Protein AF-A0A1C5A2Y1-F1 (afdb_monomer_lite)

Radius of gyration: 20.68 Å; chains: 1; bounding box: 45×63×60 Å

Sequence (286 aa):
MGTRPVVLTARVTDAAGHTATASTVLAVGQPALLGWSPPNSTAGDLSAMLARFPSPPLVRLYSPAGAGLASWSGSLLTCAPRDATLVYSFKDRPATLDVAGWLSARPAAWTAPIYLCWAHEPEQGPSAGDPTPVEFQQGWRDLAAALAGHRRRREVRLLPVFTEYAARRSSTWWADFGQVAALPGVDAVGFDIYDTGYPAYRSPVERNDFALSTARRVGKSLVVAEWGIARKASDPDGTQCARAMRDNMTYLRRQPDVDAVSWFYRGDCNLDARTPERQAFVDLMG

Structure (mmCIF, N/CA/C/O backbone):
data_AF-A0A1C5A2Y1-F1
#
_entry.id   AF-A0A1C5A2Y1-F1
#
loop_
_atom_site.group_PDB
_atom_site.id
_atom_site.type_symbol
_atom_site.label_atom_id
_atom_site.label_alt_id
_atom_site.label_comp_id
_atom_site.label_asym_id
_atom_site.label_entity_id
_atom_site.label_seq_id
_atom_site.pdbx_PDB_ins_code
_atom_site.Cartn_x
_atom_site.Cartn_y
_atom_site.Cartn_z
_atom_site.occupancy
_atom_site.B_iso_or_equiv
_atom_site.auth_seq_id
_atom_site.auth_comp_id
_atom_site.auth_asym_id
_atom_site.auth_atom_id
_atom_site.pdbx_PDB_model_num
ATOM 1 N N . MET A 1 1 ? -3.327 -3.171 12.585 1.00 49.78 1 MET A N 1
ATOM 2 C CA . MET A 1 1 ? -4.612 -3.882 12.738 1.00 49.78 1 MET A CA 1
ATOM 3 C C . MET A 1 1 ? -4.541 -4.747 13.981 1.00 49.78 1 MET A C 1
ATOM 5 O O . MET A 1 1 ? -3.457 -5.176 14.346 1.00 49.78 1 MET A O 1
ATOM 9 N N . GLY A 1 2 ? -5.650 -4.886 14.706 1.00 49.22 2 GLY A N 1
ATOM 10 C CA . GLY A 1 2 ? -5.647 -5.559 16.004 1.00 49.22 2 GLY A CA 1
ATOM 11 C C . GLY A 1 2 ? -5.650 -7.072 15.838 1.00 49.22 2 GLY A C 1
ATOM 12 O O . GLY A 1 2 ? -6.452 -7.604 15.073 1.00 49.22 2 GLY A O 1
ATOM 13 N N . THR A 1 3 ? -4.804 -7.770 16.591 1.00 57.03 3 THR A N 1
ATOM 14 C CA . THR A 1 3 ? -5.130 -9.140 16.982 1.00 57.03 3 THR A CA 1
ATOM 15 C C . THR A 1 3 ? -6.510 -9.098 17.629 1.00 57.03 3 THR A C 1
ATOM 17 O O . THR A 1 3 ? -6.774 -8.259 18.493 1.00 57.03 3 THR A O 1
ATOM 20 N N . ARG A 1 4 ? -7.443 -9.934 17.168 1.00 60.34 4 ARG A N 1
ATOM 21 C CA . ARG A 1 4 ? -8.744 -10.022 17.829 1.00 60.34 4 ARG A CA 1
ATOM 22 C C . ARG A 1 4 ? -8.560 -10.989 18.996 1.00 60.34 4 ARG A C 1
ATOM 24 O O . ARG A 1 4 ? -8.259 -12.156 18.733 1.00 60.34 4 ARG A O 1
ATOM 31 N N . PRO A 1 5 ? -8.666 -10.537 20.260 1.00 67.00 5 PRO A N 1
ATOM 32 C CA . PRO A 1 5 ? -8.632 -11.459 21.379 1.00 67.00 5 PRO A CA 1
ATOM 33 C C . PRO A 1 5 ? -9.885 -12.328 21.291 1.00 67.00 5 PRO A C 1
ATOM 35 O O . PRO A 1 5 ? -11.011 -11.837 21.358 1.00 67.00 5 PRO A O 1
ATOM 38 N N . VAL A 1 6 ? -9.684 -13.621 21.096 1.00 79.56 6 VAL A N 1
ATOM 39 C CA . VAL A 1 6 ? -10.725 -14.635 21.180 1.00 79.56 6 VAL A CA 1
ATOM 40 C C . VAL A 1 6 ? -10.564 -15.301 22.532 1.00 79.56 6 VAL A C 1
ATOM 42 O O . VAL A 1 6 ? -9.560 -15.958 22.792 1.00 79.56 6 VAL A O 1
ATOM 45 N N . VAL A 1 7 ? -11.540 -15.106 23.415 1.00 88.62 7 VAL A N 1
ATOM 46 C CA . VAL A 1 7 ? -11.574 -15.819 24.692 1.00 88.62 7 VAL A CA 1
ATOM 47 C C . VAL A 1 7 ? -12.099 -17.222 24.418 1.00 88.62 7 VAL A C 1
ATOM 49 O O . VAL A 1 7 ? -13.266 -17.396 24.071 1.00 88.62 7 VAL A O 1
ATOM 52 N N . LEU A 1 8 ? -11.233 -18.221 24.555 1.00 91.19 8 LEU A N 1
ATOM 53 C CA . LEU A 1 8 ? -11.644 -19.614 24.600 1.00 91.19 8 LEU A CA 1
ATOM 54 C C . LEU A 1 8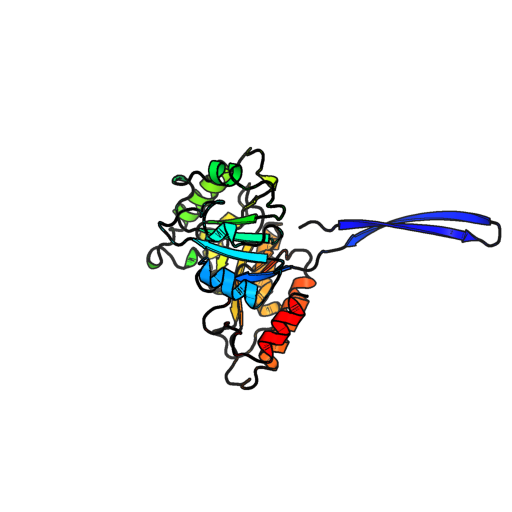 ? -11.958 -19.975 26.042 1.00 91.19 8 LEU A C 1
ATOM 56 O O . LEU A 1 8 ? -11.081 -19.896 26.898 1.00 91.19 8 LEU A O 1
ATOM 60 N N . THR A 1 9 ? -13.188 -20.406 26.290 1.00 94.00 9 THR A N 1
ATOM 61 C CA . THR A 1 9 ? -13.618 -20.918 27.591 1.00 94.00 9 THR A CA 1
ATOM 62 C C . THR A 1 9 ? -13.972 -22.390 27.447 1.00 94.00 9 THR A C 1
ATOM 64 O O . THR A 1 9 ? -14.844 -22.745 26.656 1.00 94.00 9 THR A O 1
ATOM 67 N N . ALA A 1 10 ? -13.299 -23.245 28.211 1.00 94.38 10 ALA A N 1
ATOM 68 C CA . ALA A 1 10 ? -13.554 -24.676 28.277 1.00 94.38 10 ALA A CA 1
ATOM 69 C C . ALA A 1 10 ? -14.170 -25.026 29.634 1.00 94.38 10 ALA A C 1
ATOM 71 O O . ALA A 1 10 ? -13.681 -24.579 30.672 1.00 94.38 10 ALA A O 1
ATOM 72 N N . ARG A 1 11 ? -15.227 -25.843 29.624 1.00 96.38 11 ARG A N 1
ATOM 73 C CA . ARG A 1 11 ? -15.838 -26.421 30.824 1.00 96.38 11 ARG A CA 1
ATOM 74 C C . ARG A 1 11 ? -15.734 -27.938 30.748 1.00 96.38 11 ARG A C 1
ATOM 76 O O . ARG A 1 11 ? -16.156 -28.525 29.757 1.00 96.38 11 ARG A O 1
ATOM 83 N N . VAL A 1 12 ? -15.196 -28.562 31.788 1.00 94.00 12 VAL A N 1
ATOM 84 C CA . VAL A 1 12 ? -15.062 -30.019 31.907 1.00 94.00 12 VAL A CA 1
ATOM 85 C C . VAL A 1 12 ? -15.919 -30.487 33.073 1.00 94.00 12 VAL A C 1
ATOM 87 O O . VAL A 1 12 ? -15.954 -29.818 34.103 1.00 94.00 12 VAL A O 1
ATOM 90 N N . THR A 1 13 ? -16.621 -31.606 32.897 1.00 96.88 13 THR A N 1
ATOM 91 C CA . THR A 1 13 ? -17.376 -32.281 33.962 1.00 96.88 13 THR A CA 1
ATOM 92 C C . THR A 1 13 ? -16.839 -33.695 34.109 1.00 96.88 13 THR A C 1
ATOM 94 O O . THR A 1 13 ? -16.701 -34.385 33.100 1.00 96.88 13 THR A O 1
ATOM 97 N N . ASP A 1 14 ? -16.497 -34.112 35.325 1.00 95.44 14 ASP A N 1
ATOM 98 C CA . ASP A 1 14 ? -16.063 -35.486 35.579 1.00 95.44 14 ASP A CA 1
ATOM 99 C C . ASP A 1 14 ? -17.260 -36.446 35.738 1.00 95.44 14 ASP A C 1
ATOM 101 O O . ASP A 1 14 ? -18.422 -36.0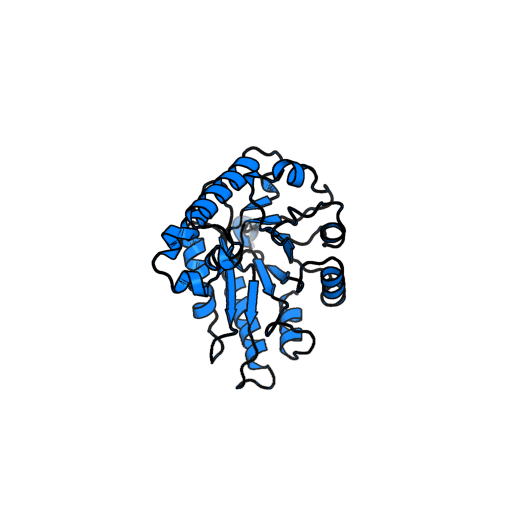37 35.773 1.00 95.44 14 ASP A O 1
ATOM 105 N N . ALA A 1 15 ? -16.984 -37.750 35.828 1.00 93.50 15 ALA A N 1
ATOM 106 C CA . ALA A 1 15 ? -18.019 -38.774 35.994 1.00 93.50 15 ALA A CA 1
ATOM 107 C C . ALA A 1 15 ? -18.764 -38.689 37.344 1.00 93.50 15 ALA A C 1
ATOM 109 O O . ALA A 1 15 ? -19.830 -39.284 37.486 1.00 93.50 15 ALA A O 1
ATOM 110 N N . ALA A 1 16 ? -18.217 -37.958 38.320 1.00 95.69 16 ALA A N 1
ATOM 111 C CA . ALA A 1 16 ? -18.851 -37.688 39.607 1.00 95.69 16 ALA A CA 1
ATOM 112 C C . ALA A 1 16 ? -19.712 -36.407 39.584 1.00 95.69 16 ALA A C 1
ATOM 114 O O . ALA A 1 16 ? -20.367 -36.089 40.574 1.00 95.69 16 ALA A O 1
ATOM 115 N N . GLY A 1 17 ? -19.748 -35.686 38.458 1.00 95.25 17 GLY A N 1
ATOM 116 C CA . GLY A 1 17 ? -20.528 -34.464 38.280 1.00 95.25 17 GLY A CA 1
ATOM 117 C C . GLY A 1 17 ? -19.815 -33.184 38.724 1.00 95.25 17 GLY A C 1
ATOM 118 O O . GLY A 1 17 ? -20.427 -32.115 38.690 1.00 95.25 17 GLY A O 1
ATOM 119 N N . HIS A 1 18 ? -18.537 -33.238 39.107 1.00 95.94 18 HIS A N 1
ATOM 120 C CA . HIS A 1 18 ? -17.777 -32.026 39.406 1.00 95.94 18 HIS A CA 1
ATOM 121 C C . HIS A 1 18 ? -17.460 -31.277 38.118 1.00 95.94 18 HIS A C 1
ATOM 123 O O . HIS A 1 18 ? -16.996 -31.871 37.147 1.00 95.94 18 HIS A O 1
ATOM 129 N N . THR A 1 19 ? -17.656 -29.957 38.116 1.00 95.75 19 THR A N 1
ATOM 130 C CA . THR A 1 19 ? -17.342 -29.115 36.956 1.00 95.75 19 THR A CA 1
ATOM 131 C C . THR A 1 19 ? -16.173 -28.176 37.218 1.00 95.75 19 THR A C 1
ATOM 133 O O . THR A 1 19 ? -16.154 -27.504 38.246 1.00 95.75 19 THR A O 1
ATOM 136 N N . ALA A 1 20 ? -15.273 -28.042 36.246 1.00 95.25 20 ALA A N 1
ATOM 137 C CA . ALA A 1 20 ? -14.220 -27.030 36.216 1.00 95.25 20 ALA A CA 1
ATOM 138 C C . ALA A 1 20 ? -14.325 -26.183 34.940 1.00 95.25 20 ALA A C 1
ATOM 140 O O . ALA A 1 20 ? -14.653 -26.708 33.875 1.00 95.25 20 ALA A O 1
ATOM 141 N N . THR A 1 21 ? -14.025 -24.887 35.041 1.00 96.75 21 THR A N 1
ATOM 142 C CA . THR A 1 21 ? -13.994 -23.956 33.903 1.00 96.75 21 THR A CA 1
ATOM 143 C C . THR A 1 21 ? -12.623 -23.300 33.824 1.00 96.75 21 THR A C 1
ATOM 145 O O . THR A 1 21 ? -12.115 -22.818 34.834 1.00 96.75 21 THR A O 1
ATOM 148 N N . ALA A 1 22 ? -12.042 -23.245 32.630 1.00 96.00 22 ALA A N 1
ATOM 149 C CA . ALA A 1 22 ? -10.813 -22.516 32.348 1.00 96.00 22 ALA A CA 1
ATOM 150 C C . ALA A 1 22 ? -11.008 -21.618 31.126 1.00 96.00 22 ALA A C 1
ATOM 152 O O . ALA A 1 22 ? -11.686 -22.002 30.172 1.00 96.00 22 ALA A O 1
ATOM 153 N N . SER A 1 23 ? -10.383 -20.442 31.142 1.00 94.94 23 SER A N 1
ATOM 154 C CA . SER A 1 23 ? -10.387 -19.518 30.009 1.00 94.94 23 SER A CA 1
ATOM 155 C C . SER A 1 23 ? -8.965 -19.150 29.604 1.00 94.94 23 SER A C 1
ATOM 157 O O . SER A 1 23 ? -8.096 -18.967 30.453 1.00 94.94 23 SER A O 1
ATOM 159 N N . THR A 1 24 ? -8.737 -19.011 28.301 1.00 94.19 24 THR A N 1
ATOM 160 C CA . THR A 1 24 ? -7.501 -18.468 27.730 1.00 94.19 24 THR A CA 1
ATOM 161 C C . THR A 1 24 ? -7.831 -17.472 26.625 1.00 94.19 24 THR A C 1
ATOM 163 O O . THR A 1 24 ? -8.880 -17.563 25.986 1.00 94.19 24 THR A O 1
ATOM 166 N N . VAL A 1 25 ? -6.950 -16.502 26.400 1.00 84.44 25 VAL A N 1
ATOM 167 C CA . VAL A 1 25 ? -7.097 -15.515 25.328 1.00 84.44 25 VAL A CA 1
ATOM 168 C C . VAL A 1 25 ? -6.195 -15.927 24.175 1.00 84.44 25 VAL A C 1
ATOM 170 O O . VAL A 1 25 ? -4.974 -15.928 24.305 1.00 84.44 25 VAL A O 1
ATOM 173 N N . LEU A 1 26 ? -6.794 -16.250 23.032 1.00 81.94 26 LEU A N 1
ATOM 174 C CA . LEU A 1 26 ? -6.079 -16.427 21.779 1.00 81.94 26 LEU A CA 1
ATOM 175 C C . LEU A 1 26 ? -6.028 -15.110 21.017 1.00 81.94 26 LEU A C 1
ATOM 177 O O . LEU A 1 26 ? -7.051 -14.477 20.768 1.00 81.94 26 LEU A O 1
ATOM 181 N N . ALA A 1 27 ? -4.838 -14.720 20.582 1.00 71.62 27 ALA A N 1
ATOM 182 C CA . ALA A 1 27 ? -4.688 -13.670 19.592 1.00 71.62 27 ALA A CA 1
ATOM 183 C C . ALA A 1 27 ? -4.924 -14.270 18.200 1.00 71.62 27 ALA A C 1
ATOM 185 O O . ALA A 1 27 ? -4.046 -14.939 17.657 1.00 71.62 27 ALA A O 1
ATOM 186 N N . VAL A 1 28 ? -6.100 -14.039 17.612 1.00 67.69 28 VAL A N 1
ATOM 187 C CA . VAL A 1 28 ? -6.337 -14.399 16.208 1.00 67.69 28 VAL A CA 1
ATOM 188 C C . VAL A 1 28 ? -5.898 -13.225 15.343 1.00 67.69 28 VAL A C 1
ATOM 190 O O . VAL A 1 28 ? -6.518 -12.157 15.355 1.00 67.69 28 VAL A O 1
ATOM 193 N N . GLY A 1 29 ? -4.789 -13.410 14.628 1.00 61.75 29 GLY A N 1
ATOM 194 C CA . GLY A 1 29 ? -4.345 -12.469 13.606 1.00 61.75 29 GLY A CA 1
ATOM 195 C C . GLY A 1 29 ? -5.311 -12.485 12.425 1.00 61.75 29 GLY A C 1
ATOM 196 O O . GLY A 1 29 ? -5.721 -13.551 11.968 1.00 61.75 29 GLY A O 1
ATOM 197 N N . GLN A 1 30 ? -5.685 -11.308 11.928 1.00 68.62 30 GLN A N 1
ATOM 198 C CA . GLN A 1 30 ? -6.211 -11.215 10.570 1.00 68.62 30 GLN A CA 1
ATOM 199 C C . GLN A 1 30 ? -5.023 -11.395 9.618 1.00 68.62 30 GLN A C 1
ATOM 201 O O . GLN A 1 30 ? -3.987 -10.766 9.852 1.00 68.62 30 GLN A O 1
ATOM 206 N N . PRO A 1 31 ? -5.115 -12.255 8.592 1.00 76.88 31 PRO A N 1
ATOM 207 C CA . PRO A 1 31 ? -4.046 -12.357 7.612 1.00 76.88 31 PRO A CA 1
ATOM 208 C C . PRO A 1 31 ? -3.849 -10.996 6.937 1.00 76.88 31 PRO A C 1
ATOM 210 O O . PRO A 1 31 ? -4.820 -10.274 6.705 1.00 76.88 31 PRO A O 1
ATOM 213 N N . ALA A 1 32 ? -2.598 -10.670 6.602 1.00 81.75 32 ALA A N 1
ATOM 214 C CA . ALA A 1 32 ? -2.277 -9.482 5.820 1.00 81.75 32 ALA A CA 1
ATOM 215 C C . ALA A 1 32 ? -3.197 -9.384 4.590 1.00 81.75 32 ALA A C 1
ATOM 217 O O . ALA A 1 32 ? -3.324 -10.352 3.822 1.00 81.75 32 ALA A O 1
ATOM 218 N N . LEU A 1 33 ? -3.833 -8.221 4.429 1.00 89.56 33 LEU A N 1
ATOM 219 C CA . LEU A 1 33 ? -4.718 -7.947 3.299 1.00 89.56 33 LEU A CA 1
ATOM 220 C C . LEU A 1 33 ? -3.896 -7.923 2.009 1.00 89.56 33 LEU A C 1
ATOM 222 O O . LEU A 1 33 ? -2.807 -7.350 1.996 1.00 89.56 33 LEU A O 1
ATOM 226 N N . LEU A 1 34 ? -4.424 -8.502 0.931 1.00 96.50 34 LEU A N 1
ATOM 227 C CA . LEU A 1 34 ? -3.858 -8.358 -0.409 1.00 96.50 34 LEU A CA 1
ATOM 228 C C . LEU A 1 34 ? -4.849 -7.610 -1.295 1.00 96.50 34 LEU A C 1
ATOM 230 O O . LEU A 1 34 ? -5.955 -8.087 -1.521 1.00 96.50 34 LEU A O 1
ATOM 234 N N . GLY A 1 35 ? -4.436 -6.451 -1.789 1.00 97.06 35 GLY A N 1
ATOM 235 C CA . GLY A 1 35 ? -5.177 -5.654 -2.757 1.00 97.06 35 GLY A CA 1
ATOM 236 C C . GLY A 1 35 ? -4.338 -5.317 -3.980 1.00 97.06 35 GLY A C 1
ATOM 237 O O . GLY A 1 35 ? -3.342 -5.983 -4.274 1.00 97.06 35 GLY A O 1
ATOM 238 N N . TRP A 1 36 ? -4.719 -4.253 -4.678 1.00 97.19 36 TRP A N 1
ATOM 239 C CA . TRP A 1 36 ? -4.019 -3.786 -5.873 1.00 97.19 36 TRP A CA 1
ATOM 240 C C . TRP A 1 36 ? -4.055 -2.261 -6.021 1.00 97.19 36 TRP A C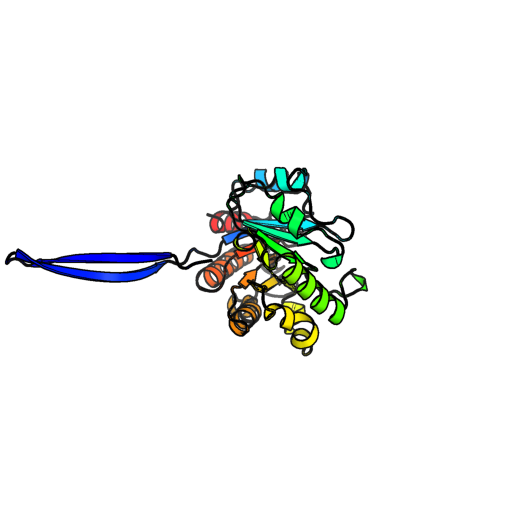 1
ATOM 242 O O . TRP A 1 36 ? -4.934 -1.576 -5.491 1.00 97.19 36 TRP A O 1
ATOM 252 N N . SER A 1 37 ? -3.103 -1.740 -6.793 1.00 94.81 37 SER A N 1
ATOM 253 C CA . SER A 1 37 ? -3.083 -0.373 -7.319 1.00 94.81 37 SER A CA 1
ATOM 254 C C . SER A 1 37 ? -3.447 -0.392 -8.808 1.00 94.81 37 SER A C 1
ATOM 256 O O . SER A 1 37 ? -2.810 -1.121 -9.573 1.00 94.81 37 SER A O 1
ATOM 258 N N . PRO A 1 38 ? -4.442 0.394 -9.261 1.00 94.00 38 PRO A N 1
ATOM 259 C CA . PRO A 1 38 ? -4.705 0.564 -10.682 1.00 94.00 38 PRO A CA 1
ATOM 260 C C . PRO A 1 38 ? -3.557 1.352 -11.346 1.00 94.00 38 PRO A C 1
ATOM 262 O O . PRO A 1 38 ? -2.950 2.199 -10.685 1.00 94.00 38 PRO A O 1
ATOM 265 N N . PRO A 1 39 ? -3.285 1.140 -12.650 1.00 90.31 39 PRO A N 1
ATOM 266 C CA . PRO A 1 39 ? -2.120 1.702 -13.338 1.00 90.31 39 PRO A CA 1
ATOM 267 C C . PRO A 1 39 ? -1.885 3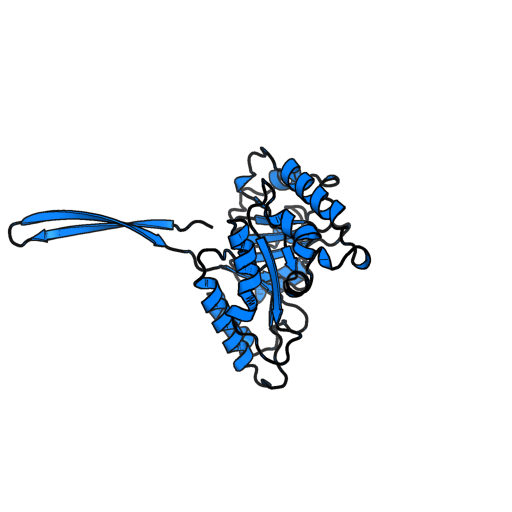.207 -13.140 1.00 90.31 39 PRO A C 1
ATOM 269 O O . PRO A 1 39 ? -0.752 3.598 -12.868 1.00 90.31 39 PRO A O 1
ATOM 272 N N . ASN A 1 40 ? -2.930 4.040 -13.267 1.00 92.62 40 ASN A N 1
ATOM 273 C CA . ASN A 1 40 ? -2.801 5.501 -13.172 1.00 92.62 40 ASN A CA 1
ATOM 274 C C . ASN A 1 40 ? -3.743 6.152 -12.146 1.00 92.62 40 ASN A C 1
ATOM 276 O O . ASN A 1 40 ? -3.914 7.368 -12.169 1.00 92.62 40 ASN A O 1
ATOM 280 N N . SER A 1 41 ? -4.400 5.372 -11.277 1.00 95.38 41 SER A N 1
ATOM 281 C CA . SER A 1 41 ? -5.380 5.896 -10.300 1.00 95.38 41 SER A CA 1
ATOM 282 C C . SER A 1 41 ? -6.449 6.818 -10.896 1.00 95.38 41 SER A C 1
ATOM 284 O O . SER A 1 41 ? -6.867 7.793 -10.279 1.00 95.38 41 SER A O 1
ATOM 286 N N . THR A 1 42 ? -6.926 6.498 -12.099 1.00 96.56 42 THR A N 1
ATOM 287 C CA . THR A 1 42 ? -8.082 7.165 -12.709 1.00 96.56 42 THR A CA 1
ATOM 288 C C . THR A 1 42 ? -9.365 6.389 -12.408 1.00 96.56 42 THR A C 1
ATOM 290 O O . THR A 1 42 ? -9.327 5.188 -12.140 1.00 96.56 42 THR A O 1
ATOM 293 N N . ALA A 1 43 ? -10.527 7.047 -12.491 1.00 96.81 43 ALA A N 1
ATOM 294 C CA . ALA A 1 43 ? -11.818 6.370 -12.321 1.00 96.81 43 ALA A CA 1
ATOM 295 C C . ALA A 1 43 ? -12.033 5.248 -13.362 1.00 96.81 43 ALA A C 1
ATOM 297 O O . ALA A 1 43 ? -12.616 4.210 -13.045 1.00 96.81 43 ALA A O 1
ATOM 298 N N . GLY A 1 44 ? -11.518 5.435 -14.584 1.00 97.44 44 GLY A N 1
ATOM 299 C CA . GLY A 1 44 ? -11.548 4.425 -15.645 1.00 97.44 44 GLY A CA 1
ATOM 300 C C . GLY A 1 44 ? -10.696 3.201 -15.309 1.00 97.44 44 GLY A C 1
ATOM 301 O O . GLY A 1 44 ? -11.206 2.083 -15.345 1.00 97.44 44 GLY A O 1
ATOM 302 N N . ASP A 1 45 ? -9.440 3.406 -14.899 1.00 96.44 45 ASP A N 1
ATOM 303 C CA . ASP A 1 45 ? -8.546 2.304 -14.514 1.00 96.44 45 ASP A CA 1
ATOM 304 C C . ASP A 1 45 ? -9.065 1.553 -13.279 1.00 96.44 45 ASP A C 1
ATOM 306 O O . ASP A 1 45 ? -9.017 0.324 -13.228 1.00 96.44 45 ASP A O 1
ATOM 310 N N . LEU A 1 46 ? -9.601 2.283 -12.297 1.00 97.06 46 LEU A N 1
ATOM 311 C CA . LEU A 1 46 ? -10.239 1.714 -11.111 1.00 97.06 46 LEU A CA 1
ATOM 312 C C . LEU A 1 46 ? -11.446 0.846 -11.494 1.00 97.06 46 LEU A C 1
ATOM 314 O O . LEU A 1 46 ? -11.543 -0.294 -11.045 1.00 97.06 46 LEU A O 1
ATOM 318 N N . SER A 1 47 ? -12.324 1.338 -12.371 1.00 97.31 47 SER A N 1
ATOM 319 C CA . SER A 1 47 ? -13.484 0.575 -12.854 1.00 97.31 47 SER A CA 1
ATOM 320 C C . SER A 1 47 ? -13.064 -0.680 -13.625 1.00 97.31 47 SER A C 1
ATOM 322 O O . SER A 1 47 ? -13.621 -1.755 -13.410 1.00 97.31 47 SER A O 1
ATOM 324 N N . ALA A 1 48 ? -12.044 -0.571 -14.482 1.00 95.94 48 ALA A N 1
ATOM 325 C CA . ALA A 1 48 ? -11.502 -1.707 -15.223 1.00 95.94 48 ALA A CA 1
ATOM 326 C C . ALA A 1 48 ? -10.910 -2.773 -14.288 1.00 95.94 48 ALA A C 1
ATOM 328 O O . ALA A 1 48 ? -11.123 -3.967 -14.491 1.00 95.94 48 ALA A O 1
ATOM 329 N N . MET A 1 49 ? -10.202 -2.355 -13.238 1.00 96.56 49 MET A N 1
ATOM 330 C CA . MET A 1 49 ? -9.655 -3.272 -12.243 1.00 96.56 49 MET A CA 1
ATOM 331 C C . MET A 1 49 ? -10.742 -3.917 -11.376 1.00 96.56 49 MET A C 1
ATOM 333 O O . MET A 1 49 ? -10.676 -5.121 -11.148 1.00 96.56 49 MET A O 1
ATOM 337 N N . LEU A 1 50 ? -11.780 -3.179 -10.970 1.00 96.81 50 LEU A N 1
ATOM 338 C CA . LEU A 1 50 ? -12.925 -3.738 -10.236 1.00 96.81 50 LEU A CA 1
ATOM 339 C C . LEU A 1 50 ? -13.714 -4.761 -11.061 1.00 96.81 50 LEU A C 1
ATOM 341 O O . LEU A 1 50 ? -14.210 -5.738 -10.508 1.00 96.81 50 LEU A O 1
ATOM 345 N N . ALA A 1 51 ? -13.796 -4.579 -12.382 1.00 96.00 51 ALA A N 1
ATOM 346 C CA . ALA A 1 51 ? -14.394 -5.574 -13.270 1.00 96.00 51 ALA A CA 1
ATOM 347 C C . ALA A 1 51 ? -13.568 -6.874 -13.344 1.00 96.00 51 ALA A C 1
ATOM 349 O O . ALA A 1 51 ? -14.123 -7.947 -13.566 1.00 96.00 51 ALA A O 1
ATOM 350 N N . ARG A 1 52 ? -12.242 -6.791 -13.165 1.00 93.69 52 ARG A N 1
ATOM 351 C CA . ARG A 1 52 ? -11.327 -7.948 -13.200 1.00 93.69 52 ARG A CA 1
ATOM 352 C C . ARG A 1 52 ? -11.228 -8.660 -11.856 1.00 93.69 52 ARG A C 1
ATOM 354 O O . ARG A 1 52 ? -11.158 -9.886 -11.825 1.00 93.69 52 ARG A O 1
ATOM 361 N N . PHE A 1 53 ? -11.174 -7.883 -10.782 1.00 94.44 53 PHE A N 1
ATOM 362 C CA . PHE A 1 53 ? -10.968 -8.325 -9.408 1.00 94.44 53 PHE A CA 1
ATOM 363 C C . PHE A 1 53 ? -12.045 -7.678 -8.528 1.00 94.44 53 PHE A C 1
ATOM 365 O O . PHE A 1 53 ? -11.794 -6.635 -7.911 1.00 94.44 53 PHE A O 1
ATOM 372 N N . PRO A 1 54 ? -13.264 -8.245 -8.522 1.00 93.88 54 PRO A N 1
ATOM 373 C CA . PRO A 1 54 ? -14.369 -7.693 -7.755 1.00 93.88 54 PRO A CA 1
ATOM 374 C C . PRO A 1 54 ? -14.095 -7.799 -6.251 1.00 93.88 54 PRO A C 1
ATOM 376 O O . PRO A 1 54 ? -13.460 -8.744 -5.792 1.00 93.88 54 PRO A O 1
ATOM 379 N N . SER A 1 55 ? -14.603 -6.831 -5.488 1.00 93.06 55 SER A N 1
ATOM 380 C CA . SER A 1 55 ? -14.538 -6.806 -4.017 1.00 93.06 55 SER A CA 1
ATOM 381 C C . SER A 1 55 ? -13.122 -6.892 -3.415 1.00 93.06 55 SER A C 1
ATOM 383 O O . SER A 1 55 ? -12.876 -7.730 -2.545 1.00 93.06 55 SER A O 1
ATOM 385 N N . PRO A 1 56 ? -12.168 -6.039 -3.832 1.00 95.38 56 PRO A N 1
ATOM 386 C CA . PRO A 1 56 ? -10.831 -6.063 -3.255 1.00 95.38 56 PRO A CA 1
ATOM 387 C C . PRO A 1 56 ? -10.867 -5.655 -1.771 1.00 95.38 56 PRO A C 1
ATOM 389 O O . PRO A 1 56 ? -11.504 -4.658 -1.432 1.00 95.38 56 PRO A O 1
ATOM 392 N N . PRO A 1 57 ? -10.131 -6.334 -0.873 1.00 94.75 57 PRO A N 1
ATOM 393 C CA . PRO A 1 57 ? -10.049 -5.920 0.531 1.00 94.75 57 PRO A CA 1
ATOM 394 C C . PRO A 1 57 ? -9.229 -4.632 0.713 1.00 94.75 57 PRO A C 1
ATOM 396 O O . PRO A 1 57 ? -9.307 -3.972 1.755 1.00 94.75 57 PRO A O 1
ATOM 399 N N . LEU A 1 58 ? -8.422 -4.278 -0.291 1.00 97.25 58 LEU A N 1
ATOM 400 C CA . LEU A 1 58 ? -7.586 -3.089 -0.313 1.00 97.25 58 LEU A CA 1
ATOM 401 C C . LEU A 1 58 ? -7.472 -2.521 -1.730 1.00 97.25 58 LEU A C 1
ATOM 403 O O . LEU A 1 58 ? -7.282 -3.263 -2.692 1.00 97.25 58 LEU A O 1
ATOM 407 N N . VAL A 1 59 ? -7.509 -1.194 -1.837 1.00 97.81 59 VAL A N 1
ATOM 408 C CA . VAL A 1 59 ? -7.181 -0.459 -3.064 1.00 97.81 59 VAL A CA 1
ATOM 409 C C . VAL A 1 59 ? -6.148 0.608 -2.728 1.00 97.81 59 VAL A C 1
ATOM 411 O O . VAL A 1 59 ? -6.312 1.353 -1.758 1.00 97.81 59 VAL A O 1
ATOM 414 N N . ARG A 1 60 ? -5.089 0.709 -3.532 1.00 97.75 60 ARG A N 1
ATOM 415 C CA . ARG A 1 60 ? -4.155 1.837 -3.471 1.00 97.75 60 ARG A CA 1
ATOM 416 C C . ARG A 1 60 ? -4.460 2.834 -4.577 1.00 97.75 60 ARG A C 1
ATOM 418 O O . ARG A 1 60 ? -4.521 2.442 -5.731 1.00 97.75 60 ARG A O 1
ATOM 425 N N . LEU A 1 61 ? -4.608 4.109 -4.237 1.00 97.81 61 LEU A N 1
ATOM 426 C CA . LEU A 1 61 ? -4.823 5.207 -5.180 1.00 97.81 61 LEU A CA 1
ATOM 427 C C . LEU A 1 61 ? -3.788 6.307 -4.942 1.00 97.81 61 LEU A C 1
ATOM 429 O O . LEU A 1 61 ? -3.264 6.440 -3.835 1.00 97.81 61 LEU A O 1
ATOM 433 N N . TYR A 1 62 ? -3.512 7.122 -5.958 1.00 96.50 62 TYR A N 1
ATOM 434 C CA . TYR A 1 62 ? -2.633 8.274 -5.807 1.00 96.50 62 TYR A CA 1
ATOM 435 C C . TYR A 1 62 ? -3.093 9.510 -6.590 1.00 96.50 62 TYR A C 1
ATOM 437 O O . TYR A 1 62 ? -3.702 9.400 -7.652 1.00 96.50 62 TYR A O 1
ATOM 445 N N . SER A 1 63 ? -2.732 10.683 -6.070 1.00 95.81 63 SER A N 1
ATOM 446 C CA . SER A 1 63 ? -2.768 11.971 -6.767 1.00 95.81 63 SER A CA 1
ATOM 447 C C . SER A 1 63 ? -1.347 12.416 -7.133 1.00 95.81 63 SER A C 1
ATOM 449 O O . SER A 1 63 ? -0.489 12.458 -6.243 1.00 95.81 63 SER A O 1
ATOM 451 N N . PRO A 1 64 ? -1.073 12.798 -8.394 1.00 93.69 64 PRO A N 1
ATOM 452 C CA . PRO A 1 64 ? 0.195 13.429 -8.754 1.00 93.69 64 PRO A CA 1
ATOM 453 C C . PRO A 1 64 ? 0.308 14.848 -8.166 1.00 93.69 64 PRO A C 1
ATOM 455 O O . PRO A 1 64 ? -0.643 15.377 -7.587 1.00 93.69 64 PRO A O 1
ATOM 458 N N . ALA A 1 65 ? 1.477 15.474 -8.321 1.00 92.56 65 ALA A N 1
ATOM 459 C CA . ALA A 1 65 ? 1.681 16.870 -7.934 1.00 92.56 65 ALA A CA 1
ATOM 460 C C . ALA A 1 65 ? 0.727 17.804 -8.704 1.00 92.56 65 ALA A C 1
ATOM 462 O O . ALA A 1 65 ? 0.476 17.609 -9.894 1.00 92.56 65 ALA A O 1
ATOM 463 N N . GLY A 1 66 ? 0.187 18.803 -8.012 1.00 94.31 66 GLY A N 1
ATOM 464 C CA . GLY A 1 66 ? -0.803 19.764 -8.493 1.00 94.31 66 GLY A CA 1
ATOM 465 C C . GLY A 1 66 ? -2.257 19.279 -8.458 1.00 94.31 66 GLY A C 1
ATOM 466 O O . GLY A 1 66 ? -3.157 20.082 -8.701 1.00 94.31 66 GLY A O 1
ATOM 467 N N . ALA A 1 67 ? -2.518 17.997 -8.175 1.00 95.00 67 ALA A N 1
ATOM 468 C CA . ALA A 1 67 ? -3.875 17.438 -8.180 1.00 95.00 67 ALA A CA 1
ATOM 469 C C . ALA A 1 67 ? -4.588 17.498 -6.814 1.00 95.00 67 ALA A C 1
ATOM 471 O O . ALA A 1 67 ? -5.794 17.255 -6.739 1.00 95.00 67 ALA A O 1
ATOM 472 N N . GLY A 1 68 ? -3.866 17.799 -5.736 1.00 95.50 68 GLY A N 1
ATOM 473 C CA . GLY A 1 68 ? -4.366 17.824 -4.366 1.00 95.50 68 GLY A CA 1
ATOM 474 C C . GLY A 1 68 ? -4.841 16.460 -3.860 1.00 95.50 68 GLY A C 1
ATOM 475 O O . GLY A 1 68 ? -4.504 15.399 -4.390 1.00 95.50 68 GLY A O 1
ATOM 476 N N . LEU A 1 69 ? -5.662 16.483 -2.810 1.00 97.38 69 LEU A N 1
ATOM 477 C CA . LEU A 1 69 ? -6.429 15.317 -2.370 1.00 97.38 69 LEU A CA 1
ATOM 478 C C . LEU A 1 69 ? -7.694 15.204 -3.225 1.00 97.38 69 LEU A C 1
ATOM 480 O O . LEU A 1 69 ? -8.450 16.172 -3.333 1.00 97.38 69 LEU A O 1
ATOM 484 N N . ALA A 1 70 ? -7.967 14.027 -3.796 1.00 97.44 70 ALA A N 1
ATOM 485 C CA . ALA A 1 70 ? -9.213 13.823 -4.525 1.00 97.44 70 ALA A CA 1
ATOM 486 C C . ALA A 1 70 ? -10.411 14.052 -3.594 1.00 97.44 70 ALA A C 1
ATOM 488 O O . ALA A 1 70 ? -10.443 13.566 -2.461 1.00 97.44 70 ALA A O 1
ATOM 489 N N . SER A 1 71 ? -11.416 14.779 -4.082 1.00 97.50 71 SER A N 1
ATOM 490 C CA . SER A 1 71 ? -12.661 14.970 -3.338 1.00 97.50 71 SER A CA 1
ATOM 491 C C . SER A 1 71 ? -13.368 13.633 -3.114 1.00 97.50 71 SER A C 1
ATOM 493 O O . SER A 1 71 ? -13.452 12.806 -4.024 1.00 97.50 71 SER A O 1
ATOM 495 N N . TRP A 1 72 ? -13.973 13.459 -1.939 1.00 97.62 72 TRP A N 1
ATOM 496 C CA . TRP A 1 72 ? -14.851 12.326 -1.637 1.00 97.62 72 TRP A CA 1
ATOM 497 C C . TRP A 1 72 ? -16.070 12.223 -2.556 1.00 97.62 72 TRP A C 1
ATOM 499 O O . TRP A 1 72 ? -16.601 11.132 -2.744 1.00 97.62 72 TRP A O 1
ATOM 509 N N . SER A 1 73 ? -16.517 13.348 -3.120 1.00 97.00 73 SER A N 1
ATOM 510 C CA . SER A 1 73 ? -17.573 13.398 -4.139 1.00 97.00 73 SER A CA 1
ATOM 511 C C . SER A 1 73 ? -17.036 13.311 -5.572 1.00 97.00 73 SER A C 1
ATOM 513 O O . SER A 1 73 ? -17.818 13.304 -6.518 1.00 97.00 73 SER A O 1
ATOM 515 N N . GLY A 1 74 ? -15.712 13.263 -5.747 1.00 96.88 74 GLY A N 1
ATOM 516 C CA . GLY A 1 74 ? -15.065 13.148 -7.049 1.00 96.88 74 GLY A CA 1
ATOM 517 C C . GLY A 1 74 ? -15.199 11.746 -7.639 1.00 96.88 74 GLY A C 1
ATOM 518 O O . GLY A 1 74 ? -15.392 10.761 -6.922 1.00 96.88 74 GLY A O 1
ATOM 519 N N . SER A 1 75 ? -15.054 11.640 -8.961 1.00 96.25 75 SER A N 1
ATOM 520 C CA . SER A 1 75 ? -15.207 10.375 -9.698 1.00 96.25 75 SER A CA 1
ATOM 521 C C . SER A 1 75 ? -14.278 9.268 -9.188 1.00 96.25 75 SER A C 1
ATOM 523 O O . SER A 1 75 ? -14.700 8.125 -9.062 1.00 96.25 75 SER A O 1
ATOM 525 N N . LEU A 1 76 ? -13.036 9.598 -8.823 1.00 96.81 76 LEU A N 1
ATOM 526 C CA . LEU A 1 76 ? -12.076 8.609 -8.332 1.00 96.81 76 LEU A CA 1
ATOM 527 C C . LEU A 1 76 ? -12.538 7.929 -7.031 1.00 96.81 76 LEU A C 1
ATOM 529 O O . LEU A 1 76 ? -12.622 6.705 -6.974 1.00 96.81 76 LEU A O 1
ATOM 533 N N . LEU A 1 77 ? -12.857 8.707 -5.991 1.00 97.31 77 LEU A N 1
ATOM 534 C CA . LEU A 1 77 ? -13.220 8.152 -4.680 1.00 97.31 77 LEU A CA 1
ATOM 535 C C . LEU A 1 77 ? -14.662 7.635 -4.624 1.00 97.31 77 LEU A C 1
ATOM 537 O O . LEU A 1 77 ? -14.961 6.770 -3.806 1.00 97.31 77 LEU A O 1
ATOM 541 N N . THR A 1 78 ? -15.549 8.111 -5.500 1.00 96.44 78 THR A N 1
ATOM 542 C CA . THR A 1 78 ? -16.910 7.558 -5.617 1.00 96.44 78 THR A CA 1
ATOM 543 C C . THR A 1 78 ? -16.937 6.185 -6.292 1.00 96.44 78 THR A C 1
ATOM 545 O O . THR A 1 78 ? -17.815 5.387 -5.967 1.00 96.44 78 THR A O 1
ATOM 548 N N . CYS A 1 79 ? -15.972 5.884 -7.168 1.00 95.88 79 CYS A N 1
ATOM 549 C CA . CYS A 1 79 ? -15.785 4.556 -7.761 1.00 95.88 79 CYS A CA 1
ATOM 550 C C . CYS A 1 79 ? -15.128 3.541 -6.810 1.00 95.88 79 CYS A C 1
ATOM 552 O O . CYS A 1 79 ? -15.232 2.339 -7.047 1.00 95.88 79 CYS A O 1
ATOM 554 N N . ALA A 1 80 ? -14.430 3.988 -5.763 1.00 96.44 80 ALA A N 1
ATOM 555 C CA . ALA A 1 80 ? -13.718 3.092 -4.858 1.00 96.44 80 ALA A CA 1
ATOM 556 C C . ALA A 1 80 ? -14.688 2.349 -3.908 1.00 96.44 80 ALA A C 1
ATOM 558 O O . ALA A 1 80 ? -15.611 2.974 -3.373 1.00 96.44 80 ALA A O 1
ATOM 559 N N . PRO A 1 81 ? -14.495 1.037 -3.653 1.00 95.62 81 PRO A N 1
ATOM 560 C CA . PRO A 1 81 ? -15.322 0.296 -2.702 1.00 95.62 81 PRO A CA 1
ATOM 561 C C . PRO A 1 81 ? -15.177 0.864 -1.286 1.00 95.62 81 PRO A C 1
ATOM 563 O O . PRO A 1 81 ? -14.070 1.055 -0.788 1.00 95.62 81 PRO A O 1
ATOM 566 N N . ARG A 1 82 ? -16.305 1.144 -0.628 1.00 94.94 82 ARG A N 1
ATOM 567 C CA . ARG A 1 82 ? -16.355 1.857 0.667 1.00 94.94 82 ARG A CA 1
ATOM 568 C C . ARG A 1 82 ? -15.961 0.991 1.869 1.00 94.94 82 ARG A C 1
ATOM 570 O O . ARG A 1 82 ? -15.727 1.509 2.965 1.00 94.94 82 ARG A O 1
ATOM 577 N N . ASP A 1 83 ? -15.958 -0.317 1.665 1.00 94.94 83 ASP A N 1
ATOM 578 C CA . ASP A 1 83 ? -15.574 -1.374 2.595 1.00 94.94 83 ASP A CA 1
ATOM 579 C C . ASP A 1 83 ? -14.129 -1.859 2.382 1.00 94.94 83 ASP A C 1
ATOM 581 O O . ASP A 1 83 ? -13.591 -2.555 3.244 1.00 94.94 83 ASP A O 1
ATOM 585 N N . ALA A 1 84 ? -13.470 -1.440 1.297 1.00 96.06 84 ALA A N 1
ATOM 586 C CA . ALA A 1 84 ? -12.055 -1.699 1.070 1.00 96.06 84 ALA A CA 1
ATOM 587 C C . ALA A 1 84 ? -11.177 -0.729 1.869 1.00 96.06 84 ALA A C 1
ATOM 589 O O . ALA A 1 84 ? -11.435 0.476 1.948 1.00 96.06 84 ALA A O 1
ATOM 590 N N . THR A 1 85 ? -10.076 -1.241 2.420 1.00 97.06 85 THR A N 1
ATOM 591 C CA . THR A 1 85 ? -9.023 -0.383 2.975 1.00 97.06 85 THR A CA 1
ATOM 592 C C . THR A 1 85 ? -8.424 0.464 1.857 1.00 97.06 85 THR A C 1
ATOM 594 O O . THR A 1 85 ? -8.009 -0.067 0.828 1.00 97.06 85 THR A O 1
ATOM 597 N N . LEU A 1 86 ? -8.335 1.776 2.063 1.00 98.12 86 LEU A N 1
ATOM 598 C CA . LEU A 1 86 ? -7.734 2.683 1.087 1.00 98.12 86 LEU A CA 1
ATOM 599 C C . LEU A 1 86 ? -6.298 3.009 1.484 1.00 98.12 86 LEU A C 1
ATOM 601 O O . LEU A 1 86 ? -6.077 3.523 2.574 1.00 98.12 86 LEU A O 1
ATOM 605 N N . VAL A 1 87 ? -5.334 2.779 0.597 1.00 98.38 87 VAL A N 1
ATOM 606 C CA . VAL A 1 87 ? -3.996 3.384 0.688 1.00 98.38 87 VAL A CA 1
ATOM 607 C C . VAL A 1 87 ? -3.965 4.561 -0.280 1.00 98.38 87 VAL A C 1
ATOM 609 O O . VAL A 1 87 ? -3.987 4.360 -1.487 1.00 98.38 87 VAL A O 1
ATOM 612 N N . TYR A 1 88 ? -3.972 5.790 0.228 1.00 98.38 88 TYR A N 1
ATOM 613 C CA . TYR A 1 88 ? -4.046 7.003 -0.582 1.00 98.38 88 TYR A CA 1
ATOM 614 C C . TYR A 1 88 ? -2.742 7.794 -0.517 1.00 98.38 88 TYR A C 1
ATOM 616 O O . TYR A 1 88 ? -2.368 8.288 0.549 1.00 98.38 88 TYR A O 1
ATOM 624 N N . SER A 1 89 ? -2.074 7.947 -1.658 1.00 97.75 89 SER A N 1
ATOM 625 C CA . SER A 1 89 ? -0.857 8.749 -1.790 1.00 97.75 89 SER A CA 1
ATOM 626 C C . SER A 1 89 ? -1.130 10.092 -2.473 1.00 97.75 89 SER A C 1
ATOM 628 O O . SER A 1 89 ? -1.935 10.181 -3.394 1.00 97.75 89 SER A O 1
ATOM 630 N N . PHE A 1 90 ? -0.446 11.155 -2.066 1.00 97.31 90 PHE A N 1
ATOM 631 C CA . PHE A 1 90 ? -0.496 12.457 -2.741 1.00 97.31 90 PHE A CA 1
ATOM 632 C C . PHE A 1 90 ? 0.864 13.161 -2.665 1.00 97.31 90 PHE A C 1
ATOM 634 O O . PHE A 1 90 ? 1.664 12.872 -1.773 1.00 97.31 90 PHE A O 1
ATOM 641 N N . LYS A 1 91 ? 1.148 14.070 -3.604 1.00 95.56 91 LYS A N 1
ATOM 642 C CA . LYS A 1 91 ? 2.450 14.764 -3.684 1.00 95.56 91 LYS A CA 1
ATOM 643 C C . LYS A 1 91 ? 2.417 16.217 -3.188 1.00 95.56 91 LYS A C 1
ATOM 645 O O . LYS A 1 91 ? 3.438 16.711 -2.714 1.00 95.56 91 LYS A O 1
ATOM 650 N N . ASP A 1 92 ? 1.263 16.884 -3.222 1.00 95.56 92 ASP A N 1
ATOM 651 C CA . ASP A 1 92 ? 1.158 18.291 -2.802 1.00 95.56 92 ASP A CA 1
ATOM 652 C C . ASP A 1 92 ? 1.462 18.496 -1.319 1.00 95.56 92 ASP A C 1
ATOM 654 O O . ASP A 1 92 ? 1.135 17.654 -0.484 1.00 95.56 92 ASP A O 1
ATOM 658 N N . ARG A 1 93 ? 2.102 19.624 -0.987 1.00 95.25 93 ARG A N 1
ATOM 659 C CA . ARG A 1 93 ? 2.571 19.898 0.377 1.00 95.25 93 ARG A CA 1
ATOM 660 C C . ARG A 1 93 ? 1.395 19.937 1.363 1.00 95.25 93 ARG A C 1
ATOM 662 O O . ARG A 1 93 ? 0.458 20.697 1.146 1.00 95.25 93 ARG A O 1
ATOM 669 N N . PRO A 1 94 ? 1.454 19.217 2.497 1.00 94.81 94 PRO A N 1
ATOM 670 C CA . PRO A 1 94 ? 0.366 19.191 3.470 1.00 94.81 94 PRO A CA 1
ATOM 671 C C . PRO A 1 94 ? -0.025 20.578 3.981 1.00 94.81 94 PRO A C 1
ATOM 673 O O . PRO A 1 94 ? -1.209 20.858 4.118 1.00 94.81 94 PRO A O 1
ATOM 676 N N . ALA A 1 95 ? 0.949 21.473 4.179 1.00 94.06 95 ALA A N 1
ATOM 677 C CA . ALA A 1 95 ? 0.708 22.848 4.618 1.00 94.06 95 ALA A CA 1
ATOM 678 C C . ALA A 1 95 ? -0.122 23.693 3.628 1.00 94.06 95 ALA A C 1
ATOM 680 O O . ALA A 1 95 ? -0.664 24.724 4.017 1.00 94.06 95 ALA A O 1
ATOM 681 N N . THR A 1 96 ? -0.230 23.282 2.360 1.00 94.31 96 THR A N 1
ATOM 682 C CA . THR A 1 96 ? -1.042 23.969 1.342 1.00 94.31 96 THR A CA 1
ATOM 683 C C . THR A 1 96 ? -2.406 23.311 1.124 1.00 94.31 96 THR A C 1
ATOM 685 O O . THR A 1 96 ? -3.140 23.726 0.232 1.00 94.31 96 THR A O 1
ATOM 688 N N . LEU A 1 97 ? -2.746 22.271 1.892 1.00 96.12 97 LEU A N 1
ATOM 689 C CA . LEU A 1 97 ? -3.971 21.489 1.731 1.00 96.12 97 LEU A CA 1
ATOM 690 C C . LEU A 1 97 ? -4.851 21.567 2.981 1.00 96.12 97 LEU A C 1
ATOM 692 O O . LEU A 1 97 ? -4.367 21.501 4.108 1.00 96.12 97 LEU A O 1
ATOM 696 N N . ASP A 1 98 ? -6.169 21.579 2.785 1.00 97.38 98 ASP A N 1
ATOM 697 C CA . ASP A 1 98 ? -7.133 21.387 3.872 1.00 97.38 98 ASP A CA 1
ATOM 698 C C . ASP A 1 98 ? -7.340 19.888 4.166 1.00 97.38 98 ASP A C 1
ATOM 700 O O . ASP A 1 98 ? -8.372 19.286 3.854 1.00 97.38 98 ASP A O 1
ATOM 704 N N . VAL A 1 99 ? -6.318 19.244 4.739 1.00 98.12 99 VAL A N 1
ATOM 705 C CA . VAL A 1 99 ? -6.352 17.803 5.057 1.00 98.12 99 VAL A CA 1
ATOM 706 C C . VAL A 1 99 ? -7.421 17.488 6.117 1.00 98.12 99 VAL A C 1
ATOM 708 O O . VAL A 1 99 ? -8.089 16.451 6.051 1.00 98.12 99 VAL A O 1
ATOM 711 N N . ALA A 1 100 ? -7.616 18.386 7.087 1.00 98.19 100 ALA A N 1
ATOM 712 C CA . ALA A 1 100 ? -8.623 18.234 8.135 1.00 98.19 100 ALA A CA 1
ATOM 713 C C . ALA A 1 100 ? -10.048 18.325 7.569 1.00 98.19 100 ALA A C 1
ATOM 715 O O . ALA A 1 100 ? -10.892 17.479 7.884 1.00 98.19 100 ALA A O 1
ATOM 716 N N . GLY A 1 101 ? -10.312 19.300 6.694 1.00 98.31 101 GLY A N 1
ATOM 717 C CA . GLY A 1 101 ? -11.573 19.426 5.971 1.00 98.31 101 GLY A CA 1
ATOM 718 C C . GLY A 1 101 ? -11.830 18.236 5.053 1.00 98.31 101 GLY A C 1
ATOM 719 O O . GLY A 1 101 ? -12.930 17.678 5.080 1.00 98.31 101 GLY A O 1
ATOM 720 N N . TRP A 1 102 ? -10.804 17.753 4.341 1.00 98.44 102 TRP A N 1
ATOM 721 C CA . TRP A 1 102 ? -10.897 16.522 3.552 1.00 98.44 102 TRP A CA 1
ATOM 722 C C . TRP A 1 102 ? -11.335 15.333 4.415 1.00 98.44 102 TRP A C 1
ATOM 724 O O . TRP A 1 102 ? -12.285 14.632 4.066 1.00 98.44 102 TRP A O 1
ATOM 734 N N . LEU A 1 103 ? -10.728 15.125 5.588 1.00 98.00 103 LEU A N 1
ATOM 735 C CA . LEU A 1 103 ? -11.142 14.053 6.498 1.00 98.00 103 LEU A CA 1
ATOM 736 C C . LEU A 1 103 ? -12.546 14.290 7.088 1.00 98.00 103 LEU A C 1
ATOM 738 O O . LEU A 1 103 ? -13.322 13.347 7.266 1.00 98.00 103 LEU A O 1
ATOM 742 N N . SER A 1 104 ? -12.912 15.536 7.384 1.00 98.12 104 SER A N 1
ATOM 743 C CA . SER A 1 104 ? -14.261 15.882 7.843 1.00 98.12 104 SER A CA 1
ATOM 744 C C . SER A 1 104 ? -15.334 15.551 6.806 1.00 98.12 104 SER A C 1
ATOM 746 O O . SER A 1 104 ? -16.388 15.038 7.187 1.00 98.12 104 SER A O 1
ATOM 748 N N . ALA A 1 105 ? -15.039 15.751 5.521 1.00 98.00 105 ALA A N 1
ATOM 749 C CA . ALA A 1 105 ? -15.935 15.479 4.402 1.00 98.00 105 ALA A CA 1
ATOM 750 C C . ALA A 1 105 ? -16.074 13.986 4.042 1.00 98.00 105 ALA A C 1
ATOM 752 O O . ALA A 1 105 ? -16.921 13.643 3.215 1.00 98.00 105 ALA A O 1
ATOM 753 N N . ARG A 1 106 ? -15.291 13.082 4.656 1.00 97.12 106 ARG A N 1
ATOM 754 C CA . ARG A 1 106 ? -15.384 11.636 4.388 1.00 97.12 106 ARG A CA 1
ATOM 755 C C . ARG A 1 106 ? -16.822 11.130 4.606 1.00 97.12 106 ARG A C 1
ATOM 757 O O . ARG A 1 106 ? -17.348 11.285 5.712 1.00 97.12 106 ARG A O 1
ATOM 764 N N . PRO A 1 107 ? -17.448 10.445 3.637 1.00 96.62 107 PRO A N 1
ATOM 765 C CA . PRO A 1 107 ? -18.791 9.906 3.804 1.00 96.62 107 PRO A CA 1
ATOM 766 C C . PRO A 1 107 ? -18.864 8.920 4.974 1.00 96.62 107 PRO A C 1
ATOM 768 O O . PRO A 1 107 ? -17.982 8.078 5.137 1.00 96.62 107 PRO A O 1
ATOM 771 N N . ALA A 1 108 ? -19.939 8.978 5.764 1.00 94.50 108 ALA A N 1
ATOM 772 C CA . ALA A 1 108 ? -20.168 8.034 6.866 1.00 94.50 108 ALA A CA 1
ATOM 773 C C . ALA A 1 108 ? -20.295 6.575 6.387 1.00 94.50 108 ALA A C 1
ATOM 775 O O . ALA A 1 108 ? -20.006 5.650 7.136 1.00 94.50 108 ALA A O 1
ATOM 776 N N . ALA A 1 109 ? -20.691 6.378 5.125 1.00 94.06 109 ALA A N 1
ATOM 777 C CA . ALA A 1 109 ? -20.766 5.065 4.491 1.00 94.06 109 ALA A CA 1
ATOM 778 C C . ALA A 1 109 ? -19.389 4.427 4.229 1.00 94.06 109 ALA A C 1
ATOM 780 O O . ALA A 1 109 ? -19.332 3.238 3.940 1.00 94.06 109 ALA A O 1
ATOM 781 N N . TRP A 1 110 ? -18.295 5.193 4.302 1.00 95.31 110 TRP A N 1
ATOM 782 C CA . TRP A 1 110 ? -16.948 4.632 4.271 1.00 95.31 110 TRP A CA 1
ATOM 783 C C . TRP A 1 110 ? -16.612 4.102 5.658 1.00 95.31 110 TRP A C 1
ATOM 785 O O . TRP A 1 110 ? -16.468 4.887 6.598 1.00 95.31 110 TRP A O 1
ATOM 795 N N . THR A 1 111 ? -16.473 2.789 5.802 1.00 91.75 111 THR A N 1
ATOM 796 C CA . THR A 1 111 ? -16.290 2.134 7.109 1.00 91.75 111 THR A CA 1
ATOM 797 C C . THR A 1 111 ? -14.871 1.618 7.313 1.00 91.75 111 THR A C 1
ATOM 799 O O . THR A 1 111 ? -14.409 1.538 8.451 1.00 91.75 111 THR A O 1
ATOM 802 N N . ALA A 1 112 ? -14.144 1.347 6.229 1.00 93.44 112 ALA A N 1
ATOM 803 C CA . ALA A 1 112 ? -12.775 0.862 6.294 1.00 93.44 112 ALA A CA 1
ATOM 804 C C . ALA A 1 112 ? -11.766 1.949 6.731 1.00 93.44 112 ALA A C 1
ATOM 806 O O . ALA A 1 112 ? -12.029 3.153 6.587 1.00 93.44 112 ALA A O 1
ATOM 807 N N . PRO A 1 113 ? -10.600 1.558 7.278 1.00 92.00 113 PRO A N 1
ATOM 808 C CA . PRO A 1 113 ? -9.492 2.474 7.527 1.00 92.00 113 PRO A CA 1
ATOM 809 C C . PRO A 1 113 ? -8.908 3.057 6.233 1.00 92.00 113 PRO A C 1
ATOM 811 O O . PRO A 1 113 ? -8.990 2.452 5.163 1.00 92.00 113 PRO A O 1
ATOM 814 N N . ILE A 1 114 ? -8.260 4.214 6.359 1.00 97.56 114 ILE A N 1
ATOM 815 C CA . ILE A 1 114 ? -7.489 4.841 5.280 1.00 97.56 114 ILE A CA 1
ATOM 816 C C . ILE A 1 114 ? -6.040 4.952 5.736 1.00 97.56 114 ILE A C 1
ATOM 818 O O . ILE A 1 114 ? -5.788 5.519 6.793 1.00 97.56 114 ILE A O 1
ATOM 822 N N . TYR A 1 115 ? -5.092 4.470 4.947 1.00 98.62 115 TYR A N 1
ATOM 823 C CA . TYR A 1 115 ? -3.693 4.854 5.056 1.00 98.62 115 TYR A CA 1
ATOM 824 C C . TYR A 1 115 ? -3.454 6.072 4.173 1.00 98.62 115 TYR A C 1
ATOM 826 O O . TYR A 1 115 ? -3.728 6.025 2.979 1.00 98.62 115 TYR A O 1
ATOM 834 N N . LEU A 1 116 ? -2.964 7.160 4.753 1.00 98.69 116 LEU A N 1
ATOM 835 C CA . LEU A 1 116 ? -2.690 8.403 4.046 1.00 98.69 116 LEU A CA 1
ATOM 836 C C . LEU A 1 116 ? -1.177 8.625 3.979 1.00 98.69 116 LEU A C 1
ATOM 838 O O . LEU A 1 116 ? -0.491 8.615 5.005 1.00 98.69 116 LEU A O 1
ATOM 842 N N . CYS A 1 117 ? -0.677 8.825 2.766 1.00 98.44 117 CYS A N 1
ATOM 843 C CA . CYS A 1 117 ? 0.736 8.956 2.453 1.00 98.44 117 CYS A CA 1
ATOM 844 C C . CYS A 1 117 ? 0.987 10.261 1.696 1.00 98.44 117 CYS A C 1
ATOM 846 O O . CYS A 1 117 ? 0.422 10.484 0.627 1.00 98.44 117 CYS A O 1
ATOM 848 N N . TRP A 1 118 ? 1.855 11.112 2.232 1.00 98.25 118 TRP A N 1
ATOM 849 C CA . TRP A 1 118 ? 2.374 12.262 1.501 1.00 98.25 118 TRP A CA 1
ATOM 850 C C . TRP A 1 118 ? 3.781 11.971 0.973 1.00 98.25 118 TRP A C 1
ATOM 852 O O . TRP A 1 118 ? 4.579 11.359 1.684 1.00 98.25 118 TRP A O 1
ATOM 862 N N . ALA A 1 119 ? 4.076 12.439 -0.244 1.00 96.44 119 ALA A N 1
ATOM 863 C CA . ALA A 1 119 ? 5.394 12.353 -0.877 1.00 96.44 119 ALA A CA 1
ATOM 864 C C . ALA A 1 119 ? 5.967 10.923 -0.860 1.00 96.44 119 ALA A C 1
ATOM 866 O O . ALA A 1 119 ? 7.042 10.664 -0.334 1.00 96.44 119 ALA A O 1
ATOM 867 N N . HIS A 1 120 ? 5.192 9.987 -1.410 1.00 95.31 120 HIS A N 1
ATOM 868 C CA . HIS A 1 120 ? 5.592 8.597 -1.666 1.00 95.31 120 HIS A CA 1
ATOM 869 C C . HIS A 1 120 ? 6.942 8.516 -2.402 1.00 95.31 120 HIS A C 1
ATOM 871 O O . HIS A 1 120 ? 7.112 9.250 -3.367 1.00 95.31 120 HIS A O 1
ATOM 877 N N . GLU A 1 121 ? 7.856 7.639 -1.972 1.00 95.75 121 GLU A N 1
ATOM 878 C CA . GLU A 1 121 ? 9.213 7.470 -2.545 1.00 95.75 121 GLU A CA 1
ATOM 879 C C . GLU A 1 121 ? 10.043 8.767 -2.605 1.00 95.75 121 GLU A C 1
ATOM 881 O O . GLU A 1 121 ? 10.515 9.164 -3.674 1.00 95.75 121 GLU A O 1
ATOM 886 N N . PRO A 1 122 ? 10.252 9.463 -1.473 1.00 96.06 122 PRO A N 1
ATOM 887 C CA . PRO A 1 122 ? 10.970 10.739 -1.470 1.00 96.06 122 PRO A CA 1
ATOM 888 C C . PRO A 1 122 ? 12.431 10.613 -1.942 1.00 96.06 122 PRO A C 1
ATOM 890 O O . PRO A 1 122 ? 13.064 11.611 -2.289 1.00 96.06 122 PRO A O 1
ATOM 893 N N . GLU A 1 123 ? 12.978 9.394 -1.984 1.00 95.88 123 GLU A N 1
ATOM 894 C CA . GLU A 1 123 ? 14.340 9.101 -2.426 1.00 95.88 123 GLU A CA 1
ATOM 895 C C . GLU A 1 123 ? 14.583 9.421 -3.910 1.00 95.88 123 GLU A C 1
ATOM 897 O O . GLU A 1 123 ? 15.740 9.536 -4.318 1.00 95.88 123 GLU A O 1
ATOM 902 N N . GLN A 1 124 ? 13.525 9.585 -4.717 1.00 92.31 124 GLN A N 1
ATOM 903 C CA . GLN A 1 124 ? 13.638 9.998 -6.122 1.00 92.31 124 GLN A CA 1
ATOM 904 C C . GLN A 1 124 ? 14.106 11.459 -6.279 1.00 92.31 124 GLN A C 1
ATOM 906 O O . GLN A 1 124 ? 14.662 11.833 -7.316 1.00 92.31 124 GLN A O 1
ATOM 911 N N . GLY A 1 125 ? 13.930 12.269 -5.231 1.00 89.19 125 GLY A N 1
ATOM 912 C CA . GLY A 1 125 ? 14.450 13.626 -5.117 1.00 89.19 125 GLY A CA 1
ATOM 913 C C . GLY A 1 125 ? 13.779 14.687 -6.010 1.00 89.19 125 GLY A C 1
ATOM 914 O O . GLY A 1 125 ? 12.887 14.398 -6.811 1.00 89.19 125 GLY A O 1
ATOM 915 N N . PRO A 1 126 ? 14.228 15.955 -5.916 1.00 87.31 126 PRO A N 1
ATOM 916 C CA . PRO A 1 126 ? 13.552 17.100 -6.542 1.00 87.31 126 PRO A CA 1
ATOM 917 C C . PRO A 1 126 ? 13.419 17.047 -8.060 1.00 87.31 126 PRO A C 1
ATOM 919 O O . PRO A 1 126 ? 12.476 17.609 -8.613 1.00 87.31 126 PRO A O 1
ATOM 922 N N . SER A 1 127 ? 14.315 16.341 -8.751 1.00 82.62 127 SER A N 1
ATOM 923 C CA . SER A 1 127 ? 14.211 16.127 -10.198 1.00 82.62 127 SER A CA 1
ATOM 924 C C . SER A 1 127 ? 12.978 15.314 -10.604 1.00 82.62 127 SER A C 1
ATOM 926 O O . SER A 1 127 ? 12.511 15.457 -11.730 1.00 82.62 127 SER A O 1
ATOM 928 N N . ALA A 1 128 ? 12.446 14.486 -9.701 1.00 82.94 128 ALA A N 1
ATOM 929 C CA . ALA A 1 128 ? 11.193 13.753 -9.877 1.00 82.94 128 ALA A CA 1
ATOM 930 C C . ALA A 1 128 ? 9.975 14.513 -9.309 1.00 82.94 128 ALA A C 1
ATOM 932 O O . ALA A 1 128 ? 8.855 14.006 -9.335 1.00 82.94 128 ALA A O 1
ATOM 933 N N . GLY A 1 129 ? 10.179 15.740 -8.813 1.00 82.81 129 GLY A N 1
ATOM 934 C CA . GLY A 1 129 ? 9.159 16.534 -8.129 1.00 82.81 129 GLY A CA 1
ATOM 935 C C . GLY A 1 129 ? 9.010 16.216 -6.638 1.00 82.81 129 GLY A C 1
ATOM 936 O O . GLY A 1 129 ? 8.031 16.651 -6.033 1.00 82.81 129 GLY A O 1
ATOM 937 N N . ASP A 1 130 ? 9.958 15.483 -6.046 1.00 92.06 130 ASP A N 1
ATOM 938 C CA . ASP A 1 130 ? 9.935 15.107 -4.631 1.00 92.06 130 ASP A CA 1
ATOM 939 C C . ASP A 1 130 ? 10.668 16.098 -3.713 1.00 92.06 130 ASP A C 1
ATOM 941 O O . ASP A 1 130 ? 11.582 16.805 -4.140 1.00 92.06 130 ASP A O 1
ATOM 945 N N . PRO A 1 131 ? 10.270 16.203 -2.433 1.00 94.56 131 PRO A N 1
ATOM 946 C CA . PRO A 1 131 ? 10.895 17.132 -1.500 1.00 94.56 131 PRO A CA 1
ATOM 947 C C . PRO A 1 131 ? 12.354 16.764 -1.197 1.00 94.56 131 PRO A C 1
ATOM 949 O O . PRO A 1 131 ? 12.747 15.598 -1.206 1.00 94.56 131 PRO A O 1
ATOM 952 N N . THR A 1 132 ? 13.156 17.765 -0.830 1.00 97.12 132 THR A N 1
ATOM 953 C CA . THR A 1 132 ? 14.444 17.514 -0.161 1.00 97.12 132 THR A CA 1
ATOM 954 C C . THR A 1 132 ? 14.226 16.809 1.190 1.00 97.12 132 THR A C 1
ATOM 956 O O . THR A 1 132 ? 13.134 16.912 1.756 1.00 97.12 132 THR A O 1
ATOM 959 N N . PRO A 1 133 ? 15.242 16.147 1.783 1.00 97.50 133 PRO A N 1
ATOM 960 C CA . PRO A 1 133 ? 15.099 15.492 3.090 1.00 97.50 133 PRO A CA 1
ATOM 961 C C . PRO A 1 133 ? 14.508 16.395 4.184 1.00 97.50 133 PRO A C 1
ATOM 963 O O . PRO A 1 133 ? 13.600 15.998 4.913 1.00 97.50 133 PRO A O 1
ATOM 966 N N . VAL A 1 134 ? 14.965 17.648 4.264 1.00 97.25 134 VAL A N 1
ATOM 967 C CA . VAL A 1 134 ? 14.473 18.624 5.251 1.00 97.25 134 VAL A CA 1
ATOM 968 C C . VAL A 1 134 ? 13.003 18.967 5.007 1.00 97.25 134 VAL A C 1
ATOM 970 O O . VAL A 1 134 ? 12.205 18.978 5.946 1.00 97.25 134 VAL A O 1
ATOM 973 N N . GLU A 1 135 ? 12.624 19.213 3.753 1.00 97.50 135 GLU A N 1
ATOM 974 C CA . GLU A 1 135 ? 11.236 19.502 3.384 1.00 97.50 135 GLU A CA 1
ATOM 975 C C . GLU A 1 135 ? 10.325 18.296 3.629 1.00 97.50 135 GLU A C 1
ATOM 977 O O . GLU A 1 135 ? 9.208 18.470 4.113 1.00 97.50 135 GLU A O 1
ATOM 982 N N . PHE A 1 136 ? 10.808 17.081 3.362 1.00 98.00 136 PHE A N 1
ATOM 983 C CA . PHE A 1 136 ? 10.090 15.841 3.637 1.00 98.00 136 PHE A CA 1
ATOM 984 C C . PHE A 1 136 ? 9.832 15.674 5.137 1.00 98.00 136 PHE A C 1
ATOM 986 O O . PHE A 1 136 ? 8.709 15.421 5.564 1.00 98.00 136 PHE A O 1
ATOM 993 N N . GLN A 1 137 ? 10.842 15.879 5.979 1.00 97.94 137 GLN A N 1
ATOM 994 C CA . GLN A 1 137 ? 10.644 15.811 7.426 1.00 97.94 137 GLN A CA 1
ATOM 995 C C . GLN A 1 137 ? 9.659 16.873 7.918 1.00 97.94 137 GLN A C 1
ATOM 997 O O . GLN A 1 137 ? 8.808 16.576 8.758 1.00 97.94 137 GLN A O 1
ATOM 1002 N N . GLN A 1 138 ? 9.753 18.100 7.397 1.00 98.12 138 GLN A N 1
ATOM 1003 C CA . GLN A 1 138 ? 8.861 19.178 7.803 1.00 98.12 138 GLN A CA 1
ATOM 1004 C C . GLN A 1 138 ? 7.414 18.918 7.380 1.00 98.12 138 GLN A C 1
ATOM 1006 O O . GLN A 1 138 ? 6.525 18.977 8.226 1.00 98.12 138 GLN A O 1
ATOM 1011 N N . GLY A 1 139 ? 7.161 18.549 6.124 1.00 98.25 139 GLY A N 1
ATOM 1012 C CA . GLY A 1 139 ? 5.788 18.330 5.671 1.00 98.25 139 GLY A CA 1
ATOM 1013 C C . GLY A 1 139 ? 5.105 17.141 6.360 1.00 98.25 139 GLY A C 1
ATOM 1014 O O . GLY A 1 139 ? 3.894 17.175 6.560 1.00 98.25 139 GLY A O 1
ATOM 1015 N N . TRP A 1 140 ? 5.850 16.132 6.832 1.00 98.62 140 TRP A N 1
ATOM 1016 C CA . TRP A 1 140 ? 5.278 15.076 7.678 1.00 98.62 140 TRP A CA 1
ATOM 1017 C C . TRP A 1 140 ? 4.871 15.574 9.066 1.00 98.62 140 TRP A C 1
ATOM 1019 O O . TRP A 1 140 ? 3.844 15.133 9.589 1.00 98.62 140 TRP A O 1
ATOM 1029 N N . ARG A 1 141 ? 5.625 16.512 9.656 1.00 98.44 141 ARG A N 1
ATOM 1030 C CA . ARG A 1 141 ? 5.198 17.194 10.890 1.00 98.44 141 ARG A CA 1
ATOM 1031 C C . ARG A 1 141 ? 3.947 18.029 10.638 1.00 98.44 141 ARG A C 1
ATOM 1033 O O . ARG A 1 141 ? 3.021 17.953 11.440 1.00 98.44 141 ARG A O 1
ATOM 1040 N N . ASP A 1 142 ? 3.888 18.745 9.517 1.00 98.38 142 ASP A N 1
ATOM 1041 C CA . ASP A 1 142 ? 2.721 19.549 9.138 1.00 98.38 142 ASP A CA 1
ATOM 1042 C C . ASP A 1 142 ? 1.479 18.665 8.935 1.00 98.38 142 ASP A C 1
ATOM 1044 O O . ASP A 1 142 ? 0.406 18.974 9.450 1.00 98.38 142 ASP A O 1
ATOM 1048 N N . LEU A 1 143 ? 1.625 17.517 8.262 1.00 98.56 143 LEU A N 1
ATOM 1049 C CA . LEU A 1 143 ? 0.543 16.547 8.068 1.00 98.56 143 LEU A CA 1
ATOM 1050 C C . LEU A 1 143 ? 0.043 15.962 9.396 1.00 98.56 143 LEU A C 1
ATOM 1052 O O . LEU A 1 143 ? -1.165 15.863 9.621 1.00 98.56 143 LEU A O 1
ATOM 1056 N N . ALA A 1 144 ? 0.963 15.575 10.284 1.00 98.38 144 ALA A N 1
ATOM 1057 C CA . ALA A 1 144 ? 0.612 15.072 11.607 1.00 98.38 144 ALA A CA 1
ATOM 1058 C C . ALA A 1 144 ? -0.102 16.144 12.445 1.00 98.38 144 ALA A C 1
ATOM 1060 O O . ALA A 1 144 ? -1.111 15.842 13.085 1.00 98.38 144 ALA A O 1
ATOM 1061 N N . ALA A 1 145 ? 0.376 17.391 12.399 1.00 97.94 145 ALA A N 1
ATOM 1062 C CA . ALA A 1 145 ? -0.224 18.526 13.092 1.00 97.94 145 ALA A CA 1
ATOM 1063 C C . ALA A 1 145 ? -1.624 18.861 12.556 1.00 97.94 145 ALA A C 1
ATOM 1065 O O . ALA A 1 145 ? -2.538 19.064 13.351 1.00 97.94 145 ALA A O 1
ATOM 1066 N N . ALA A 1 146 ? -1.830 18.833 11.236 1.00 97.94 146 ALA A N 1
ATOM 1067 C CA . ALA A 1 146 ? -3.129 19.102 10.612 1.00 97.94 146 ALA A CA 1
ATOM 1068 C C . ALA A 1 146 ? -4.229 18.124 11.063 1.00 97.94 146 ALA A C 1
ATOM 1070 O O . ALA A 1 146 ? -5.409 18.470 11.093 1.00 97.94 146 ALA A O 1
ATOM 1071 N N . LEU A 1 147 ? -3.853 16.896 11.427 1.00 98.00 147 LEU A N 1
ATOM 1072 C CA . LEU A 1 147 ? -4.779 15.872 11.912 1.00 98.00 147 LEU A CA 1
ATOM 1073 C C . LEU A 1 147 ? -4.791 15.732 13.442 1.00 98.00 147 LEU A C 1
ATOM 1075 O O . LEU A 1 147 ? -5.614 14.980 13.981 1.00 98.00 147 LEU A O 1
ATOM 1079 N N . ALA A 1 148 ? -3.899 16.422 14.156 1.00 97.19 148 ALA A N 1
ATOM 1080 C CA . ALA A 1 148 ? -3.807 16.346 15.607 1.00 97.19 148 ALA A CA 1
ATOM 1081 C C . ALA A 1 148 ? -5.106 16.854 16.253 1.00 97.19 148 ALA A C 1
ATOM 1083 O O . ALA A 1 148 ? -5.618 17.918 15.921 1.00 97.19 148 ALA A O 1
ATOM 1084 N N . GLY A 1 149 ? -5.686 16.062 17.159 1.00 96.06 149 GLY A N 1
ATOM 1085 C CA . GLY A 1 149 ? -6.949 16.404 17.826 1.00 96.06 149 GLY A CA 1
ATOM 1086 C C . GLY A 1 149 ? -8.202 16.340 16.941 1.00 96.06 149 GLY A C 1
ATOM 1087 O O . GLY A 1 149 ? -9.305 16.560 17.441 1.00 96.06 149 GLY A O 1
ATOM 1088 N N . HIS A 1 150 ? -8.088 15.996 15.652 1.00 98.12 150 HIS A N 1
ATOM 1089 C CA . HIS A 1 150 ? -9.255 15.877 14.782 1.00 98.12 150 HIS A CA 1
ATOM 1090 C C . HIS A 1 150 ? -10.190 14.756 15.270 1.00 98.12 150 HIS A C 1
ATOM 1092 O O . HIS A 1 150 ? -9.757 13.624 15.497 1.00 98.12 150 HIS A O 1
ATOM 1098 N N . ARG A 1 151 ? -11.504 15.018 15.359 1.00 97.50 151 ARG A N 1
ATOM 1099 C CA . ARG A 1 151 ? -12.502 14.064 15.906 1.00 97.50 151 ARG A CA 1
ATOM 1100 C C . ARG A 1 151 ? -12.522 12.698 15.202 1.00 97.50 151 ARG A C 1
ATOM 1102 O O . ARG A 1 151 ? -12.907 11.693 15.790 1.00 97.50 151 ARG A O 1
ATOM 1109 N N . ARG A 1 152 ? -12.097 12.666 13.934 1.00 96.50 152 ARG A N 1
ATOM 1110 C CA . ARG A 1 152 ? -12.008 11.461 13.087 1.00 96.50 152 ARG A CA 1
ATOM 1111 C C . ARG A 1 152 ? -10.583 10.929 12.927 1.00 96.50 152 ARG A C 1
ATOM 1113 O O . ARG A 1 152 ? -10.352 10.088 12.070 1.00 96.50 152 ARG A O 1
ATOM 1120 N N . ARG A 1 153 ? -9.608 11.397 13.716 1.00 96.88 153 ARG A N 1
ATOM 1121 C CA . ARG A 1 153 ? -8.187 11.020 13.579 1.00 96.88 153 ARG A CA 1
ATOM 1122 C C . ARG A 1 153 ? -7.965 9.506 13.563 1.00 96.88 153 ARG A C 1
ATOM 1124 O O . ARG A 1 153 ? -7.128 9.033 12.808 1.00 96.88 153 ARG A O 1
ATOM 1131 N N . ARG A 1 154 ? -8.742 8.752 14.347 1.00 95.50 154 ARG A N 1
ATOM 1132 C CA . ARG A 1 154 ? -8.692 7.278 14.407 1.00 95.50 154 ARG A CA 1
ATOM 1133 C C . ARG A 1 154 ? -9.083 6.568 13.103 1.00 95.50 154 ARG A C 1
ATOM 1135 O O . ARG A 1 154 ? -8.849 5.375 12.971 1.00 95.50 154 ARG A O 1
ATOM 1142 N N . GLU A 1 155 ? -9.727 7.274 12.178 1.00 95.88 155 GLU A N 1
ATOM 1143 C CA . GLU A 1 155 ? -10.208 6.723 10.909 1.00 95.88 155 GLU A CA 1
ATOM 1144 C C . GLU A 1 155 ? -9.155 6.787 9.786 1.00 95.88 155 GLU A C 1
ATOM 1146 O O . GLU A 1 155 ? -9.337 6.162 8.738 1.00 95.88 155 GLU A O 1
ATOM 1151 N N . VAL A 1 156 ? -8.064 7.530 10.006 1.00 97.69 156 VAL A N 1
ATOM 1152 C CA . VAL A 1 156 ? -6.924 7.676 9.093 1.00 97.69 156 VAL A CA 1
ATOM 1153 C C . VAL A 1 156 ? -5.657 7.234 9.810 1.00 97.69 156 VAL A C 1
ATOM 1155 O O . VAL A 1 156 ? -5.458 7.548 10.978 1.00 97.69 156 VAL A O 1
ATOM 1158 N N . ARG A 1 157 ? -4.787 6.525 9.100 1.00 98.38 157 ARG A N 1
ATOM 1159 C CA . ARG A 1 157 ? -3.465 6.106 9.542 1.00 98.38 157 ARG A CA 1
ATOM 1160 C C . ARG A 1 157 ? -2.411 6.789 8.687 1.00 98.38 157 ARG A C 1
ATOM 1162 O O . ARG A 1 157 ? -2.425 6.653 7.471 1.00 98.38 157 ARG A O 1
ATOM 1169 N N . LEU A 1 158 ? -1.501 7.518 9.310 1.00 98.75 158 LEU A N 1
ATOM 1170 C CA . LEU A 1 158 ? -0.393 8.162 8.616 1.00 98.75 158 LEU A CA 1
ATOM 1171 C C . LEU A 1 158 ? 0.694 7.134 8.275 1.00 98.75 158 LEU A C 1
ATOM 1173 O O . LEU A 1 158 ? 1.168 6.420 9.163 1.00 98.75 158 LEU A O 1
ATOM 1177 N N . LEU A 1 159 ? 1.047 7.057 6.988 1.00 98.62 159 LEU A N 1
ATOM 1178 C CA . LEU A 1 159 ? 1.908 6.029 6.398 1.00 98.62 159 LEU A CA 1
ATOM 1179 C C . LEU A 1 159 ? 2.969 6.664 5.476 1.00 98.62 159 LEU A C 1
ATOM 1181 O O . LEU A 1 159 ? 2.681 6.891 4.298 1.00 98.62 159 LEU A O 1
ATOM 1185 N N . PRO A 1 160 ? 4.188 6.964 5.955 1.00 98.62 160 PRO A N 1
ATOM 1186 C CA . PRO A 1 160 ? 5.307 7.238 5.062 1.00 98.62 160 PRO A CA 1
ATOM 1187 C C . PRO A 1 160 ? 5.637 5.980 4.271 1.00 98.62 160 PRO A C 1
ATOM 1189 O O . PRO A 1 160 ? 5.683 4.895 4.846 1.00 98.62 160 PRO A O 1
ATOM 1192 N N . VAL A 1 161 ? 5.835 6.124 2.963 1.00 98.69 161 VAL A N 1
ATOM 1193 C CA . VAL A 1 161 ? 6.139 5.011 2.064 1.00 98.69 161 VAL A CA 1
ATOM 1194 C C . VAL A 1 161 ? 7.456 5.295 1.356 1.00 98.69 161 VAL A C 1
ATOM 1196 O O . VAL A 1 161 ? 7.608 6.354 0.746 1.00 98.69 161 VAL A O 1
ATOM 1199 N N . PHE A 1 162 ? 8.370 4.336 1.438 1.00 98.44 162 PHE A N 1
ATOM 1200 C CA . PHE A 1 162 ? 9.748 4.437 0.965 1.00 98.44 162 PHE A CA 1
ATOM 1201 C C . PHE A 1 162 ? 10.053 3.383 -0.097 1.00 98.44 162 PHE A C 1
ATOM 1203 O O . PHE A 1 162 ? 9.467 2.299 -0.081 1.00 98.44 162 PHE A O 1
ATOM 1210 N N . THR A 1 163 ? 11.042 3.626 -0.950 1.00 97.19 163 THR A N 1
ATOM 1211 C CA . THR A 1 163 ? 11.520 2.595 -1.881 1.00 97.19 163 THR A CA 1
ATOM 1212 C C . THR A 1 163 ? 12.520 1.652 -1.199 1.00 97.19 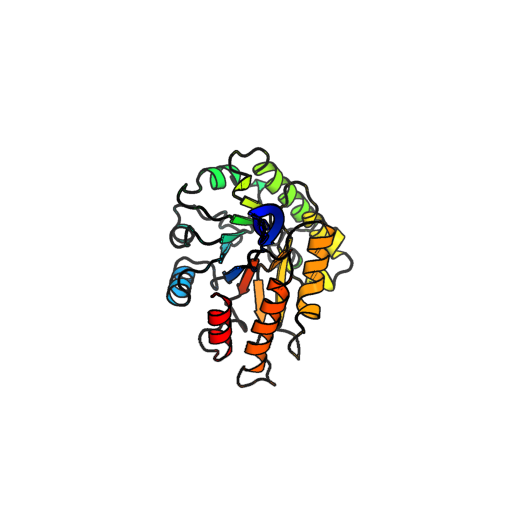163 THR A C 1
ATOM 1214 O O . THR A 1 163 ? 13.607 2.069 -0.793 1.00 97.19 163 THR A O 1
ATOM 1217 N N . GLU A 1 164 ? 12.216 0.350 -1.116 1.00 97.12 164 GLU A N 1
ATOM 1218 C CA . GLU A 1 164 ? 13.025 -0.632 -0.363 1.00 97.12 164 GLU A CA 1
ATOM 1219 C C . GLU A 1 164 ? 14.482 -0.699 -0.827 1.00 97.12 164 GLU A C 1
ATOM 1221 O O . GLU A 1 164 ? 15.400 -0.668 -0.005 1.00 97.12 164 GLU A O 1
ATOM 1226 N N . TYR A 1 165 ? 14.718 -0.744 -2.141 1.00 93.62 165 TYR A N 1
ATOM 1227 C CA . TYR A 1 165 ? 16.082 -0.845 -2.660 1.00 93.62 165 TYR A CA 1
ATOM 1228 C C . TYR A 1 165 ? 16.895 0.433 -2.412 1.00 93.62 165 TYR A C 1
ATOM 1230 O O . TYR A 1 165 ? 18.113 0.345 -2.242 1.00 93.62 165 TYR A O 1
ATOM 1238 N N . ALA A 1 166 ? 16.254 1.609 -2.424 1.00 94.56 166 ALA A N 1
ATOM 1239 C CA . ALA A 1 166 ? 16.923 2.886 -2.188 1.00 94.56 166 ALA A CA 1
ATOM 1240 C C . ALA A 1 166 ? 17.317 2.991 -0.712 1.00 94.56 166 ALA A C 1
ATOM 1242 O O . ALA A 1 166 ? 18.477 3.256 -0.391 1.00 94.56 166 ALA A O 1
ATOM 1243 N N . ALA A 1 167 ? 16.377 2.645 0.169 1.00 96.50 167 ALA A N 1
ATOM 1244 C CA . ALA A 1 167 ? 16.580 2.600 1.605 1.00 96.50 167 ALA A CA 1
ATOM 1245 C C . ALA A 1 167 ? 17.691 1.628 2.024 1.00 96.50 167 ALA A C 1
ATOM 1247 O O . ALA A 1 167 ? 18.542 1.969 2.842 1.00 96.50 167 ALA A O 1
ATOM 1248 N N . ARG A 1 168 ? 17.734 0.431 1.424 1.00 94.62 168 ARG A N 1
ATOM 1249 C CA . ARG A 1 168 ? 18.758 -0.579 1.730 1.00 94.62 168 ARG A CA 1
ATOM 1250 C C . ARG A 1 168 ? 20.171 -0.153 1.312 1.00 94.62 168 ARG A C 1
ATOM 1252 O O . ARG A 1 168 ? 21.141 -0.584 1.929 1.00 94.62 168 ARG A O 1
ATOM 1259 N N . ARG A 1 169 ? 20.308 0.629 0.236 1.00 94.44 169 ARG A N 1
ATOM 1260 C CA . ARG A 1 169 ? 21.609 0.945 -0.391 1.00 94.44 169 ARG A CA 1
ATOM 1261 C C . ARG A 1 169 ? 22.221 2.266 0.060 1.00 94.44 169 ARG A C 1
ATOM 1263 O O . ARG A 1 169 ? 23.390 2.502 -0.232 1.00 94.44 169 ARG A O 1
ATOM 1270 N N . SER A 1 170 ? 21.465 3.116 0.745 1.00 95.50 170 SER A N 1
ATOM 1271 C CA . SER A 1 170 ? 21.954 4.407 1.222 1.00 95.50 170 SER A CA 1
ATOM 1272 C C . SER A 1 170 ? 22.210 4.375 2.728 1.00 95.50 170 SER A C 1
ATOM 1274 O O . SER A 1 170 ? 21.308 4.136 3.529 1.00 95.50 170 SER A O 1
ATOM 1276 N N . SER A 1 171 ? 23.452 4.658 3.126 1.00 95.19 171 SER A N 1
ATOM 1277 C CA . SER A 1 171 ? 23.844 4.746 4.538 1.00 95.19 171 SER A CA 1
ATOM 1278 C C . SER A 1 171 ? 23.249 5.965 5.252 1.00 95.19 171 SER A C 1
ATOM 1280 O O . SER A 1 171 ? 23.112 5.940 6.475 1.00 95.19 171 SER A O 1
ATOM 1282 N N . THR A 1 172 ? 22.866 7.013 4.515 1.00 96.44 172 THR A N 1
ATOM 1283 C CA . THR A 1 172 ? 22.246 8.228 5.069 1.00 96.44 172 THR A CA 1
ATOM 1284 C C . THR A 1 172 ? 20.725 8.166 5.074 1.00 96.44 172 THR A C 1
ATOM 1286 O O . THR A 1 172 ? 20.098 8.946 5.788 1.00 96.44 172 THR A O 1
ATOM 1289 N N . TRP A 1 173 ? 20.117 7.203 4.368 1.00 97.62 173 TRP A N 1
ATOM 1290 C CA . TRP A 1 173 ? 18.666 7.120 4.182 1.00 97.62 173 TRP A CA 1
ATOM 1291 C C . TRP A 1 173 ? 17.874 7.230 5.483 1.00 97.62 173 TRP A C 1
ATOM 1293 O O . TRP A 1 173 ? 16.852 7.915 5.534 1.00 97.62 173 TRP A O 1
ATOM 1303 N N . TRP A 1 174 ? 18.345 6.586 6.557 1.00 97.62 174 TRP A N 1
ATOM 1304 C CA . TRP A 1 174 ? 17.656 6.679 7.840 1.00 97.62 174 TRP A CA 1
ATOM 1305 C C . TRP A 1 174 ? 17.600 8.119 8.355 1.00 97.62 174 TRP A C 1
ATOM 1307 O O . TRP A 1 174 ? 16.546 8.558 8.805 1.00 97.62 174 TRP A O 1
ATOM 1317 N N . ALA A 1 175 ? 18.723 8.837 8.306 1.00 97.44 175 ALA A N 1
ATOM 1318 C CA . ALA A 1 175 ? 18.812 10.219 8.763 1.00 97.44 175 ALA A CA 1
ATOM 1319 C C . ALA A 1 175 ? 18.028 11.174 7.852 1.00 97.44 175 ALA A C 1
ATOM 1321 O O . ALA A 1 175 ? 17.385 12.091 8.355 1.00 97.44 175 ALA A O 1
ATOM 1322 N N . ASP A 1 176 ? 18.040 10.920 6.544 1.00 97.31 176 ASP A N 1
ATOM 1323 C CA . ASP A 1 176 ? 17.397 11.778 5.551 1.00 97.31 176 ASP A CA 1
ATOM 1324 C C . ASP A 1 176 ? 15.868 11.606 5.557 1.00 97.31 176 ASP A C 1
ATOM 1326 O O . ASP A 1 176 ? 15.125 12.581 5.688 1.00 97.31 176 ASP A O 1
ATOM 1330 N N . PHE A 1 177 ? 15.388 10.360 5.493 1.00 97.94 177 PHE A N 1
ATOM 1331 C CA . PHE A 1 177 ? 13.972 10.037 5.283 1.00 97.94 177 PHE A CA 1
ATOM 1332 C C . PHE A 1 177 ? 13.398 9.097 6.351 1.00 97.94 177 PHE A C 1
ATOM 1334 O O . PHE A 1 177 ? 12.303 9.338 6.867 1.00 97.94 177 PHE A O 1
ATOM 1341 N N . GLY A 1 178 ? 14.133 8.045 6.729 1.00 97.44 178 GLY A N 1
ATOM 1342 C CA . GLY A 1 178 ? 13.620 6.964 7.582 1.00 97.44 178 GLY A CA 1
ATOM 1343 C C . GLY A 1 178 ? 13.141 7.410 8.971 1.00 97.44 178 GLY A C 1
ATOM 1344 O O . GLY A 1 178 ? 12.182 6.849 9.502 1.00 97.44 178 GLY A O 1
ATOM 1345 N N . GLN A 1 179 ? 13.727 8.465 9.547 1.00 97.69 179 GLN A N 1
ATOM 1346 C CA . GLN A 1 179 ? 13.310 9.034 10.838 1.00 97.69 179 GLN A CA 1
ATOM 1347 C C . GLN A 1 179 ? 11.844 9.491 10.877 1.00 97.69 179 GLN A C 1
ATOM 1349 O O . GLN A 1 179 ? 11.240 9.477 11.952 1.00 97.69 179 GLN A O 1
ATOM 1354 N N . VAL A 1 180 ? 11.238 9.834 9.732 1.00 98.31 180 VAL A N 1
ATOM 1355 C CA . VAL A 1 180 ? 9.806 10.176 9.653 1.00 98.31 180 VAL A CA 1
ATOM 1356 C C . VAL A 1 180 ? 8.931 9.043 10.187 1.00 98.31 180 VAL A C 1
ATOM 1358 O O . VAL A 1 180 ? 7.936 9.295 10.868 1.00 98.31 180 VAL A O 1
ATOM 1361 N N . ALA A 1 181 ? 9.336 7.789 9.972 1.00 98.25 181 ALA A N 1
ATOM 1362 C CA . ALA A 1 181 ? 8.632 6.624 10.492 1.00 98.25 181 ALA A CA 1
ATOM 1363 C C . ALA A 1 181 ? 8.529 6.622 12.026 1.00 98.25 181 ALA A C 1
ATOM 1365 O O . ALA A 1 181 ? 7.611 6.010 12.564 1.00 98.25 181 ALA A O 1
ATOM 1366 N N . ALA A 1 182 ? 9.418 7.316 12.742 1.00 98.19 182 ALA A N 1
ATOM 1367 C CA . ALA A 1 182 ? 9.408 7.420 14.201 1.00 98.19 182 ALA A CA 1
ATOM 1368 C C . ALA A 1 182 ? 8.629 8.638 14.736 1.00 98.19 182 ALA A C 1
ATOM 1370 O O . ALA A 1 182 ? 8.446 8.744 15.947 1.00 98.19 182 ALA A O 1
ATOM 1371 N N . LEU A 1 183 ? 8.145 9.544 13.876 1.00 98.19 183 LEU A N 1
ATOM 1372 C CA . LEU A 1 183 ? 7.467 10.760 14.332 1.00 98.19 183 LEU A CA 1
ATOM 1373 C C . LEU A 1 183 ? 6.177 10.451 15.120 1.00 98.19 183 LEU A C 1
ATOM 1375 O O . LEU A 1 183 ? 5.437 9.517 14.765 1.00 98.19 183 LEU A O 1
ATOM 1379 N N . PRO A 1 184 ? 5.864 11.244 16.165 1.00 97.69 184 PRO A N 1
ATOM 1380 C CA . PRO A 1 184 ? 4.560 11.212 16.814 1.00 97.69 184 PRO A CA 1
ATOM 1381 C C . PRO A 1 184 ? 3.436 11.469 15.807 1.00 97.69 184 PRO A C 1
ATOM 1383 O O . PRO A 1 184 ? 3.535 12.350 14.957 1.00 97.69 184 PRO A O 1
ATOM 1386 N N . GLY A 1 185 ? 2.360 10.690 15.898 1.00 96.62 185 GLY A N 1
ATOM 1387 C CA . GLY A 1 185 ? 1.230 10.787 14.975 1.00 96.62 185 GLY A CA 1
ATOM 1388 C C . GLY A 1 185 ? 1.403 10.028 13.655 1.00 96.62 185 GLY A C 1
ATOM 1389 O O . GLY A 1 185 ? 0.431 9.954 12.914 1.00 96.62 185 GLY A O 1
ATOM 1390 N N . VAL A 1 186 ? 2.561 9.423 13.368 1.00 98.50 186 VAL A N 1
ATOM 1391 C CA . VAL A 1 186 ? 2.704 8.418 12.295 1.00 98.50 186 VAL A CA 1
ATOM 1392 C C . VAL A 1 186 ? 2.298 7.042 12.830 1.00 98.50 186 VAL A C 1
ATOM 1394 O O . VAL A 1 186 ? 2.738 6.664 13.915 1.00 98.50 186 VAL A O 1
ATOM 1397 N N . ASP A 1 187 ? 1.506 6.271 12.083 1.00 98.44 187 ASP A N 1
ATOM 1398 C CA . ASP A 1 187 ? 0.832 5.066 12.602 1.00 98.44 187 ASP A CA 1
ATOM 1399 C C . ASP A 1 187 ? 1.352 3.741 12.026 1.00 98.44 187 ASP A C 1
ATOM 1401 O O . ASP A 1 187 ? 1.032 2.674 12.554 1.00 98.44 187 ASP A O 1
ATOM 1405 N N . ALA A 1 188 ? 2.074 3.789 10.910 1.00 98.31 188 ALA A N 1
ATOM 1406 C CA . ALA A 1 188 ? 2.590 2.629 10.187 1.00 98.31 188 ALA A CA 1
ATOM 1407 C C . ALA A 1 188 ? 3.848 3.016 9.395 1.00 98.31 188 ALA A C 1
ATOM 1409 O O . ALA A 1 188 ? 4.176 4.197 9.288 1.00 98.31 188 ALA A O 1
ATOM 1410 N N . VAL A 1 189 ? 4.543 2.026 8.839 1.00 98.50 189 VAL A N 1
ATOM 1411 C CA . VAL A 1 189 ? 5.674 2.211 7.920 1.00 98.50 189 VAL A CA 1
ATOM 1412 C C . VAL A 1 189 ? 5.343 1.540 6.600 1.00 98.50 189 VAL A C 1
ATOM 1414 O O . VAL A 1 189 ? 4.856 0.413 6.583 1.00 98.50 189 VAL A O 1
ATOM 1417 N N . GLY A 1 190 ? 5.586 2.238 5.501 1.00 98.50 190 GLY A N 1
ATOM 1418 C CA . GLY A 1 190 ? 5.296 1.782 4.156 1.00 98.50 190 GLY A CA 1
ATOM 1419 C C . GLY A 1 190 ? 6.560 1.487 3.366 1.00 98.50 190 GLY A C 1
ATOM 1420 O O . GLY A 1 190 ? 7.529 2.239 3.461 1.00 98.50 190 GLY A O 1
ATOM 1421 N N . PHE A 1 191 ? 6.531 0.437 2.552 1.00 98.69 191 PHE A N 1
ATOM 1422 C CA . PHE A 1 191 ? 7.580 0.187 1.568 1.00 98.69 191 PHE A CA 1
ATOM 1423 C C . PHE A 1 191 ? 7.026 -0.251 0.219 1.00 98.69 191 PHE A C 1
ATOM 1425 O O . PHE A 1 191 ? 6.077 -1.035 0.151 1.00 98.69 191 PHE A O 1
ATOM 1432 N N . ASP A 1 192 ? 7.709 0.198 -0.822 1.00 97.81 192 ASP A N 1
ATOM 1433 C CA . ASP A 1 192 ? 7.614 -0.321 -2.174 1.00 97.81 192 ASP A CA 1
ATOM 1434 C C . ASP A 1 192 ? 8.699 -1.370 -2.379 1.00 97.81 192 ASP A C 1
ATOM 1436 O O . ASP A 1 192 ? 9.892 -1.120 -2.181 1.00 97.81 192 ASP A O 1
ATOM 1440 N N . ILE A 1 193 ? 8.276 -2.578 -2.734 1.00 97.44 193 ILE A N 1
ATOM 1441 C CA . ILE A 1 193 ? 9.105 -3.774 -2.750 1.00 97.44 193 ILE A CA 1
ATOM 1442 C C . ILE A 1 193 ? 8.946 -4.473 -4.098 1.00 97.44 193 ILE A C 1
ATOM 1444 O O . ILE A 1 193 ? 7.958 -5.155 -4.373 1.00 97.44 193 ILE A O 1
ATOM 1448 N N . TYR A 1 194 ? 9.985 -4.361 -4.921 1.00 94.94 194 TYR A N 1
ATOM 1449 C CA . TYR A 1 194 ? 9.993 -4.884 -6.282 1.00 94.94 194 TYR A CA 1
ATOM 1450 C C . TYR A 1 194 ? 11.026 -5.983 -6.497 1.00 94.94 194 TYR A C 1
ATOM 1452 O O . TYR A 1 194 ? 12.148 -5.935 -5.995 1.00 94.94 194 TYR A O 1
ATOM 1460 N N . ASP A 1 195 ? 10.666 -6.968 -7.309 1.00 92.50 195 ASP A N 1
ATOM 1461 C CA . ASP A 1 195 ? 11.563 -7.995 -7.832 1.00 92.50 195 ASP A CA 1
ATOM 1462 C C . ASP A 1 195 ? 11.563 -7.968 -9.370 1.00 92.50 195 ASP A C 1
ATOM 1464 O O . ASP A 1 195 ? 11.286 -8.954 -10.058 1.00 92.50 195 ASP A O 1
ATOM 1468 N N . THR A 1 196 ? 11.820 -6.784 -9.925 1.00 86.19 196 THR A N 1
ATOM 1469 C CA . THR A 1 196 ? 11.874 -6.541 -11.374 1.00 86.19 196 THR A CA 1
ATOM 1470 C C . THR A 1 196 ? 13.312 -6.586 -11.897 1.00 86.19 196 THR A C 1
ATOM 1472 O O . THR A 1 196 ? 13.580 -7.277 -12.871 1.00 86.19 196 THR A O 1
ATOM 1475 N N . GLY A 1 197 ? 14.266 -5.968 -11.192 1.00 86.12 197 GLY A N 1
ATOM 1476 C CA . GLY A 1 197 ? 15.668 -5.843 -11.626 1.00 86.12 197 GLY A CA 1
ATOM 1477 C C . GLY A 1 197 ? 16.639 -6.959 -11.208 1.00 86.12 197 GLY A C 1
ATOM 1478 O O . GLY A 1 197 ? 17.843 -6.800 -11.391 1.00 86.12 197 GLY A O 1
ATOM 1479 N N . TYR A 1 198 ? 16.167 -8.058 -10.612 1.00 90.69 198 TYR A N 1
ATOM 1480 C CA . TYR A 1 198 ? 17.034 -9.155 -10.149 1.00 90.69 198 TYR A CA 1
ATOM 1481 C C . TYR A 1 198 ? 17.108 -10.306 -11.166 1.00 90.69 198 TYR A C 1
ATOM 1483 O O . TYR A 1 198 ? 16.088 -10.611 -11.791 1.00 90.69 198 TYR A O 1
ATOM 1491 N N . PRO A 1 199 ? 18.264 -10.992 -11.300 1.00 92.31 199 PRO A N 1
ATOM 1492 C CA . PRO A 1 199 ? 18.434 -12.101 -12.247 1.00 92.31 199 PRO A CA 1
ATOM 1493 C C . PRO A 1 199 ? 17.662 -13.369 -11.849 1.00 92.31 199 PRO A C 1
ATOM 1495 O O . PRO A 1 199 ? 17.336 -14.187 -12.704 1.00 92.31 199 PRO A O 1
ATOM 1498 N N . ALA A 1 200 ? 17.349 -13.522 -10.563 1.00 95.69 200 ALA A N 1
ATOM 1499 C CA . ALA A 1 200 ? 16.570 -14.624 -10.011 1.00 95.69 200 ALA A CA 1
ATOM 1500 C C . ALA A 1 200 ? 15.479 -14.081 -9.082 1.00 95.69 200 ALA A C 1
ATOM 1502 O O . ALA A 1 200 ? 15.544 -12.932 -8.643 1.00 95.69 200 ALA A O 1
ATOM 1503 N N . TYR A 1 201 ? 14.475 -14.905 -8.788 1.00 97.44 201 TYR A N 1
ATOM 1504 C CA . TYR A 1 201 ? 13.464 -14.577 -7.787 1.00 97.44 201 TYR A CA 1
ATOM 1505 C C . TYR A 1 201 ? 14.095 -14.527 -6.395 1.00 97.44 201 TYR A C 1
ATOM 1507 O O . TYR A 1 201 ? 14.656 -15.521 -5.933 1.00 97.44 201 TYR A O 1
ATOM 1515 N N . ARG A 1 202 ? 13.971 -13.386 -5.711 1.00 96.62 202 ARG A N 1
ATOM 1516 C CA . ARG A 1 202 ? 14.408 -13.246 -4.317 1.00 96.62 202 ARG A CA 1
ATOM 1517 C C . ARG A 1 202 ? 13.576 -14.138 -3.400 1.00 96.62 202 ARG A C 1
ATOM 1519 O O . ARG A 1 202 ? 12.361 -14.284 -3.591 1.00 96.62 202 ARG A O 1
ATOM 1526 N N . SER A 1 203 ? 14.212 -14.675 -2.361 1.00 97.75 203 SER A N 1
ATOM 1527 C CA . SER A 1 203 ? 13.479 -15.359 -1.289 1.00 97.75 203 S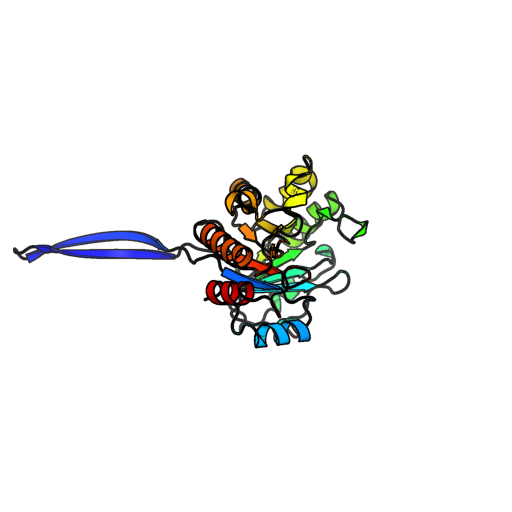ER A CA 1
ATOM 1528 C C . SER A 1 203 ? 12.568 -14.373 -0.533 1.00 97.75 203 SER A C 1
ATOM 1530 O O . SER A 1 203 ? 12.864 -13.173 -0.495 1.00 97.75 203 SER A O 1
ATOM 1532 N N . PRO A 1 204 ? 11.478 -14.832 0.113 1.00 97.81 204 PRO A N 1
ATOM 1533 C CA . PRO A 1 204 ? 10.625 -13.943 0.906 1.00 97.81 204 PRO A CA 1
ATOM 1534 C C . PRO A 1 204 ? 11.372 -13.189 2.018 1.00 97.81 204 PRO A C 1
ATOM 1536 O O . PRO A 1 204 ? 11.089 -12.015 2.247 1.00 97.81 204 PRO A O 1
ATOM 1539 N N . VAL A 1 205 ? 12.354 -13.832 2.656 1.00 97.69 205 VAL A N 1
ATOM 1540 C CA . VAL A 1 205 ? 13.208 -13.235 3.699 1.00 97.69 205 VAL A CA 1
ATOM 1541 C C . VAL A 1 205 ? 14.063 -12.114 3.111 1.00 97.69 205 VAL A C 1
ATOM 1543 O O . VAL A 1 205 ? 13.988 -10.970 3.553 1.00 97.69 205 VAL A O 1
ATOM 1546 N N . GLU A 1 206 ? 14.820 -12.411 2.050 1.00 96.31 206 GLU A N 1
ATOM 1547 C CA . GLU A 1 206 ? 15.676 -11.426 1.378 1.00 96.31 206 GLU A CA 1
ATOM 1548 C C . GLU A 1 206 ? 14.881 -10.197 0.927 1.00 96.31 206 GLU A C 1
ATOM 1550 O O . GLU A 1 206 ? 15.358 -9.063 1.038 1.00 96.31 206 GLU A O 1
ATOM 1555 N N . ARG A 1 207 ? 13.660 -10.427 0.434 1.00 95.50 207 ARG A N 1
ATOM 1556 C CA . ARG A 1 207 ? 12.780 -9.388 -0.087 1.00 95.50 207 ARG A CA 1
ATOM 1557 C C . ARG A 1 207 ? 12.216 -8.476 1.008 1.00 95.50 207 ARG A C 1
ATOM 1559 O O . ARG A 1 207 ? 12.191 -7.268 0.803 1.00 95.50 207 ARG A O 1
ATOM 1566 N N . ASN A 1 208 ? 11.765 -9.022 2.139 1.00 97.94 208 ASN A N 1
ATOM 1567 C CA . ASN A 1 208 ? 10.916 -8.276 3.080 1.00 97.94 208 ASN A CA 1
ATOM 1568 C C . ASN A 1 208 ? 11.595 -7.897 4.407 1.00 97.94 208 ASN A C 1
ATOM 1570 O O . ASN A 1 208 ? 11.138 -6.962 5.063 1.00 97.94 208 ASN A O 1
ATOM 1574 N N . ASP A 1 209 ? 12.677 -8.564 4.821 1.00 97.50 209 ASP A N 1
ATOM 1575 C CA . ASP A 1 209 ? 13.210 -8.400 6.186 1.00 97.50 209 ASP A CA 1
ATOM 1576 C C . ASP A 1 209 ? 13.785 -7.017 6.476 1.00 97.50 209 ASP A C 1
ATOM 1578 O O . ASP A 1 209 ? 13.743 -6.547 7.615 1.00 97.50 209 ASP A O 1
ATOM 1582 N N . PHE A 1 210 ? 14.266 -6.315 5.452 1.00 97.88 210 PHE A N 1
ATOM 1583 C CA . PHE A 1 210 ? 14.679 -4.924 5.612 1.00 97.88 210 PHE A CA 1
ATOM 1584 C C . PHE A 1 210 ? 13.489 -4.025 5.998 1.00 97.88 210 PHE A C 1
ATOM 1586 O O . PHE A 1 210 ? 13.563 -3.257 6.960 1.00 97.88 210 PHE A O 1
ATOM 1593 N N . ALA A 1 211 ? 12.359 -4.166 5.301 1.00 98.31 211 ALA A N 1
ATOM 1594 C CA . ALA A 1 211 ? 11.147 -3.402 5.581 1.00 98.31 211 ALA A CA 1
ATOM 1595 C C . ALA A 1 211 ? 10.535 -3.790 6.941 1.00 98.31 211 ALA A C 1
ATOM 1597 O O . ALA A 1 211 ? 10.173 -2.918 7.733 1.00 98.31 211 ALA A O 1
ATOM 1598 N N . LEU A 1 212 ? 10.493 -5.090 7.255 1.00 98.12 212 LEU A N 1
ATOM 1599 C CA . LEU A 1 212 ? 10.014 -5.602 8.545 1.00 98.12 212 LEU A CA 1
ATOM 1600 C C . LEU A 1 212 ? 10.871 -5.115 9.715 1.00 98.12 212 LEU A C 1
ATOM 1602 O O . LEU A 1 212 ? 10.341 -4.606 10.700 1.00 98.12 212 LEU A O 1
ATOM 1606 N N . SER A 1 213 ? 12.197 -5.230 9.619 1.00 98.12 213 SER A N 1
ATOM 1607 C CA . SER A 1 213 ? 13.100 -4.756 10.677 1.00 98.12 213 SER A CA 1
ATOM 1608 C C . SER A 1 213 ? 12.984 -3.248 10.884 1.00 98.12 213 SER A C 1
ATOM 1610 O O . SER A 1 213 ? 13.019 -2.786 12.024 1.00 98.12 213 SER A O 1
ATOM 1612 N N . THR A 1 214 ? 12.746 -2.487 9.815 1.00 98.12 214 THR A N 1
ATOM 1613 C CA . THR A 1 214 ? 12.475 -1.052 9.896 1.00 98.12 214 THR A CA 1
ATOM 1614 C C . THR A 1 214 ? 11.170 -0.748 10.635 1.00 98.12 214 THR A C 1
ATOM 1616 O O . THR A 1 214 ? 11.160 0.095 11.532 1.00 98.12 214 THR A O 1
ATOM 1619 N N . ALA A 1 215 ? 10.078 -1.446 10.315 1.00 98.31 215 ALA A N 1
ATOM 1620 C CA . ALA A 1 215 ? 8.802 -1.274 11.009 1.00 98.31 215 ALA A CA 1
ATOM 1621 C C . ALA A 1 215 ? 8.919 -1.639 12.504 1.00 98.31 215 ALA A C 1
ATOM 1623 O O . ALA A 1 215 ? 8.537 -0.856 13.381 1.00 98.31 215 ALA A O 1
ATOM 1624 N N . ARG A 1 216 ? 9.574 -2.769 12.807 1.00 97.94 216 ARG A N 1
ATOM 1625 C CA . ARG A 1 216 ? 9.866 -3.233 14.176 1.00 97.94 216 ARG A CA 1
ATOM 1626 C C . ARG A 1 216 ? 10.744 -2.262 14.956 1.00 97.94 216 ARG A C 1
ATOM 1628 O O . ARG A 1 216 ? 10.478 -2.030 16.132 1.00 97.94 216 ARG A O 1
ATOM 1635 N N . ARG A 1 217 ? 11.745 -1.647 14.312 1.00 97.56 217 ARG A N 1
ATOM 1636 C CA . ARG A 1 217 ? 12.640 -0.651 14.928 1.00 97.56 217 ARG A CA 1
ATOM 1637 C C . ARG A 1 217 ? 11.875 0.517 15.548 1.00 97.56 217 ARG A C 1
ATOM 1639 O O . ARG A 1 217 ? 12.319 1.055 16.557 1.00 97.56 217 ARG A O 1
ATOM 1646 N N . VAL A 1 218 ? 10.751 0.913 14.952 1.00 98.06 218 VAL A N 1
ATOM 1647 C CA . VAL A 1 218 ? 9.907 2.015 15.445 1.00 98.06 218 VAL A CA 1
ATOM 1648 C C . VAL A 1 218 ? 8.629 1.530 16.135 1.00 98.06 218 VAL A C 1
ATOM 1650 O O . VAL A 1 218 ? 7.787 2.351 16.490 1.00 98.06 218 VAL A O 1
ATOM 1653 N N . GLY A 1 219 ? 8.474 0.215 16.328 1.00 97.31 219 GLY A N 1
ATOM 1654 C CA . GLY A 1 219 ? 7.308 -0.389 16.975 1.00 97.31 219 GLY A CA 1
ATOM 1655 C C . GLY A 1 219 ? 5.996 -0.191 16.210 1.00 97.31 219 GLY A C 1
ATOM 1656 O O . GLY A 1 219 ? 4.942 -0.081 16.834 1.00 97.31 219 GLY A O 1
ATOM 1657 N N . LYS A 1 220 ? 6.042 -0.101 14.874 1.00 97.62 220 LYS A N 1
ATOM 1658 C CA . LYS A 1 220 ? 4.864 0.127 14.019 1.00 97.62 220 LYS A CA 1
ATOM 1659 C C . LYS A 1 220 ? 4.657 -1.040 13.062 1.00 97.62 220 LYS A C 1
ATOM 1661 O O . LYS A 1 220 ? 5.564 -1.830 12.822 1.00 97.62 220 LYS A O 1
ATOM 1666 N N . SER A 1 221 ? 3.449 -1.145 12.518 1.00 97.19 221 SER A N 1
ATOM 1667 C CA . SER A 1 221 ? 3.133 -2.142 11.499 1.00 97.19 221 SER A CA 1
ATOM 1668 C C . SER A 1 221 ? 3.705 -1.760 10.133 1.00 97.19 221 SER A C 1
ATOM 1670 O O . SER A 1 221 ? 3.845 -0.577 9.811 1.00 97.19 221 SER A O 1
ATOM 1672 N N . LEU A 1 222 ? 4.001 -2.773 9.325 1.00 98.31 222 LEU A N 1
ATOM 1673 C CA . LEU A 1 222 ? 4.395 -2.660 7.931 1.00 98.31 222 LEU A CA 1
ATOM 1674 C C . LEU A 1 222 ? 3.162 -2.678 7.016 1.00 98.31 222 LEU A C 1
ATOM 1676 O O . LEU A 1 222 ? 2.284 -3.533 7.146 1.00 98.31 222 LEU A O 1
ATOM 1680 N N . VAL A 1 223 ? 3.147 -1.779 6.038 1.00 98.50 223 VAL A N 1
ATOM 1681 C CA . VAL A 1 223 ? 2.307 -1.849 4.839 1.00 98.50 223 VAL A CA 1
ATOM 1682 C C . VAL A 1 223 ? 3.231 -1.957 3.629 1.00 98.50 223 VAL A C 1
ATOM 1684 O O . VAL A 1 223 ? 4.063 -1.086 3.399 1.00 98.50 223 VAL A O 1
ATOM 1687 N N . VAL A 1 224 ? 3.095 -3.010 2.831 1.00 98.38 224 VAL A N 1
ATOM 1688 C CA . VAL A 1 224 ? 3.765 -3.082 1.528 1.00 98.38 224 VAL A CA 1
ATOM 1689 C C . VAL A 1 224 ? 2.879 -2.339 0.532 1.00 98.38 224 VAL A C 1
ATOM 1691 O O . VAL A 1 224 ? 1.891 -2.882 0.034 1.00 98.38 224 VAL A O 1
ATOM 1694 N N . ALA A 1 225 ? 3.169 -1.055 0.340 1.00 97.81 225 ALA A N 1
ATOM 1695 C CA . ALA A 1 225 ? 2.324 -0.147 -0.427 1.00 97.81 225 ALA A CA 1
ATOM 1696 C C . ALA A 1 225 ? 2.386 -0.450 -1.923 1.00 97.81 225 ALA A C 1
ATOM 1698 O O . ALA A 1 225 ? 1.379 -0.298 -2.605 1.00 97.81 225 ALA A O 1
ATOM 1699 N N . GLU A 1 226 ? 3.517 -0.938 -2.419 1.00 97.25 226 GLU A N 1
ATOM 1700 C CA . GLU A 1 226 ? 3.616 -1.504 -3.755 1.00 97.25 226 GLU A CA 1
ATOM 1701 C C . GLU A 1 226 ? 4.429 -2.792 -3.702 1.00 97.25 226 GLU A C 1
ATOM 1703 O O . GLU A 1 226 ? 5.549 -2.831 -3.198 1.00 97.25 226 GLU A O 1
ATOM 1708 N N . TRP A 1 227 ? 3.853 -3.875 -4.208 1.00 97.19 227 TRP A N 1
ATOM 1709 C CA . TRP A 1 227 ? 4.537 -5.143 -4.390 1.00 97.19 227 TRP A CA 1
ATOM 1710 C C . TRP A 1 227 ? 4.462 -5.559 -5.850 1.00 97.19 227 TRP A C 1
ATOM 1712 O O . TRP A 1 227 ? 3.381 -5.608 -6.436 1.00 97.19 227 TRP A O 1
ATOM 1722 N N . GLY A 1 228 ? 5.608 -5.900 -6.430 1.00 95.62 228 GLY A N 1
ATOM 1723 C CA . GLY A 1 228 ? 5.671 -6.378 -7.802 1.00 95.62 228 GLY A CA 1
ATOM 1724 C C . GLY A 1 228 ? 6.796 -7.380 -8.025 1.00 95.62 228 GLY A C 1
ATOM 1725 O O . GLY A 1 228 ? 7.859 -7.302 -7.407 1.00 95.62 228 GLY A O 1
ATOM 1726 N N . ILE A 1 229 ? 6.572 -8.329 -8.931 1.00 95.31 229 ILE A N 1
ATOM 1727 C CA . ILE A 1 229 ? 7.573 -9.303 -9.373 1.00 95.31 229 ILE A CA 1
ATOM 1728 C C . ILE A 1 229 ? 7.464 -9.517 -10.889 1.00 95.31 229 ILE A C 1
ATOM 1730 O O . ILE A 1 229 ? 6.394 -9.816 -11.429 1.00 95.31 229 ILE A O 1
ATOM 1734 N N . ALA A 1 230 ? 8.588 -9.356 -11.589 1.00 94.19 230 ALA A N 1
ATOM 1735 C CA . ALA A 1 230 ? 8.665 -9.593 -13.030 1.00 94.19 230 ALA A CA 1
ATOM 1736 C C . ALA A 1 230 ? 8.931 -11.073 -13.324 1.00 94.19 230 ALA A C 1
ATOM 1738 O O . ALA A 1 230 ? 9.677 -11.731 -12.592 1.00 94.19 230 ALA A O 1
ATOM 1739 N N . ARG A 1 231 ? 8.367 -11.593 -14.424 1.00 94.81 231 ARG A N 1
ATOM 1740 C CA . ARG A 1 231 ? 8.745 -12.916 -14.950 1.00 94.81 231 ARG A CA 1
ATOM 1741 C C . ARG A 1 231 ? 10.223 -12.876 -15.341 1.00 94.81 231 ARG A C 1
ATOM 1743 O O . ARG A 1 231 ? 10.645 -11.927 -15.996 1.00 94.81 231 ARG A O 1
ATOM 1750 N N . LYS A 1 232 ? 11.014 -13.877 -14.949 1.00 94.88 232 LYS A N 1
ATOM 1751 C CA . LYS A 1 232 ? 12.420 -13.964 -15.368 1.00 94.88 232 LYS A CA 1
ATOM 1752 C C . LYS A 1 232 ? 12.509 -14.683 -16.709 1.00 94.88 232 LYS A C 1
ATOM 1754 O O . LYS A 1 232 ? 11.691 -15.546 -17.007 1.00 94.88 232 LYS A O 1
ATOM 1759 N N . ALA A 1 233 ? 13.538 -14.373 -17.495 1.00 94.75 233 ALA A N 1
ATOM 1760 C CA . ALA A 1 233 ? 13.781 -15.050 -18.772 1.00 94.75 233 ALA A CA 1
ATOM 1761 C C . ALA A 1 233 ? 13.976 -16.574 -18.609 1.00 94.75 233 ALA A C 1
ATOM 1763 O O . ALA A 1 233 ? 13.637 -17.339 -19.505 1.00 94.75 233 ALA A O 1
ATOM 1764 N N . SER A 1 234 ? 14.477 -17.012 -17.448 1.00 95.69 234 SER A N 1
ATOM 1765 C CA . SER A 1 234 ? 14.620 -18.422 -17.064 1.00 95.69 234 SER A CA 1
ATOM 1766 C C . SER A 1 234 ? 13.313 -19.104 -16.629 1.00 95.69 234 SER A C 1
ATOM 1768 O O . SER A 1 234 ? 13.323 -20.301 -16.357 1.00 95.69 234 SER A O 1
ATOM 1770 N N . ASP A 1 235 ? 12.199 -18.371 -16.558 1.00 96.19 235 ASP A N 1
ATOM 1771 C CA . ASP A 1 235 ? 10.871 -18.866 -16.178 1.00 96.19 235 ASP A CA 1
ATOM 1772 C C . ASP A 1 235 ? 9.838 -18.510 -17.262 1.00 96.19 235 ASP A C 1
ATOM 1774 O O . ASP A 1 235 ? 8.906 -17.745 -17.006 1.00 96.19 235 ASP A O 1
ATOM 1778 N N . PRO A 1 236 ? 10.006 -18.997 -18.506 1.00 95.00 236 PRO A N 1
ATOM 1779 C CA . PRO A 1 236 ? 9.206 -18.542 -19.644 1.00 95.00 236 PRO A CA 1
ATOM 1780 C C . PRO A 1 236 ? 7.708 -18.818 -19.472 1.00 95.00 236 PRO A C 1
ATOM 1782 O O . PRO A 1 236 ? 6.886 -18.038 -19.958 1.00 95.00 236 PRO A O 1
ATOM 1785 N N . ASP A 1 237 ? 7.344 -19.878 -18.749 1.00 95.81 237 ASP A N 1
ATOM 1786 C CA . ASP A 1 237 ? 5.951 -20.232 -18.475 1.00 95.81 237 ASP A CA 1
ATOM 1787 C C . ASP A 1 237 ? 5.353 -19.509 -17.253 1.00 95.81 237 ASP A C 1
ATOM 1789 O O . ASP A 1 237 ? 4.136 -19.494 -17.108 1.00 95.81 237 ASP A O 1
ATOM 1793 N N . GLY A 1 238 ? 6.161 -18.841 -16.421 1.00 96.56 238 GLY A N 1
ATOM 1794 C CA . GLY A 1 238 ? 5.702 -18.094 -15.246 1.00 96.56 238 GLY A CA 1
ATOM 1795 C C . GLY A 1 238 ? 5.393 -18.941 -14.006 1.00 96.56 238 GLY A C 1
ATOM 1796 O O . GLY A 1 238 ? 4.887 -18.407 -13.012 1.00 96.56 238 GLY A O 1
ATOM 1797 N N . THR A 1 239 ? 5.657 -20.250 -14.029 1.00 98.00 239 THR A N 1
ATOM 1798 C CA . THR A 1 239 ? 5.357 -21.168 -12.921 1.00 98.00 239 THR A CA 1
ATOM 1799 C C . THR A 1 239 ? 6.162 -20.827 -11.674 1.00 98.00 239 THR A C 1
ATOM 1801 O O . THR A 1 239 ? 5.619 -20.834 -10.561 1.00 98.00 239 THR A O 1
ATOM 1804 N N . GLN A 1 240 ? 7.446 -20.498 -11.828 1.00 98.00 240 GLN A N 1
ATOM 1805 C CA . GLN A 1 240 ? 8.283 -20.102 -10.697 1.00 98.00 240 GLN A CA 1
ATOM 1806 C C . GLN A 1 240 ? 7.890 -18.715 -10.183 1.00 98.00 240 GLN A C 1
ATOM 1808 O O . GLN A 1 240 ? 7.865 -18.514 -8.971 1.00 98.00 240 GLN A O 1
ATOM 1813 N N . CYS A 1 241 ? 7.481 -17.793 -11.059 1.00 97.56 241 CYS A N 1
ATOM 1814 C CA . CYS A 1 241 ? 6.944 -16.493 -10.670 1.00 97.56 241 CYS A CA 1
ATOM 1815 C C . CYS A 1 241 ? 5.694 -16.645 -9.797 1.00 97.56 241 CYS A C 1
ATOM 1817 O O . CYS A 1 241 ? 5.612 -16.069 -8.711 1.00 97.56 241 CYS A O 1
ATOM 1819 N N . ALA A 1 242 ? 4.732 -17.460 -10.239 1.00 97.94 242 ALA A N 1
ATOM 1820 C CA . ALA A 1 242 ? 3.507 -17.729 -9.493 1.00 97.94 242 ALA A CA 1
ATOM 1821 C C . ALA A 1 242 ? 3.794 -18.409 -8.144 1.00 97.94 242 ALA A C 1
ATOM 1823 O O . ALA A 1 242 ? 3.137 -18.113 -7.143 1.00 97.94 242 ALA A O 1
ATOM 1824 N N . ARG A 1 243 ? 4.792 -19.301 -8.081 1.00 98.19 243 ARG A N 1
ATOM 1825 C CA . ARG A 1 243 ? 5.270 -19.882 -6.817 1.00 98.19 243 ARG A CA 1
ATOM 1826 C C . ARG A 1 243 ? 5.883 -18.816 -5.906 1.00 98.19 243 ARG A C 1
ATOM 1828 O O . ARG A 1 243 ? 5.467 -18.704 -4.759 1.00 98.19 243 ARG A O 1
ATOM 1835 N N . ALA A 1 244 ? 6.777 -17.979 -6.426 1.00 97.94 244 ALA A N 1
ATOM 1836 C CA . ALA A 1 244 ? 7.417 -16.903 -5.673 1.00 97.94 244 ALA A CA 1
ATOM 1837 C C . ALA A 1 244 ? 6.402 -15.889 -5.112 1.00 97.94 244 ALA A C 1
ATOM 1839 O O . ALA A 1 244 ? 6.599 -15.366 -4.013 1.00 97.94 244 ALA A O 1
ATOM 1840 N N . MET A 1 245 ? 5.293 -15.642 -5.822 1.00 97.94 245 MET A N 1
ATOM 1841 C CA . MET A 1 245 ? 4.167 -14.850 -5.312 1.00 97.94 245 MET A CA 1
ATOM 1842 C C . MET A 1 245 ? 3.510 -15.504 -4.089 1.00 97.94 245 MET A C 1
ATOM 1844 O O . MET A 1 245 ? 3.309 -14.846 -3.065 1.00 97.94 245 MET A O 1
ATOM 1848 N N . ARG A 1 246 ? 3.211 -16.807 -4.171 1.00 98.00 246 ARG A N 1
ATOM 1849 C CA . ARG A 1 246 ? 2.605 -17.569 -3.068 1.00 98.00 246 ARG A CA 1
ATOM 1850 C C . ARG A 1 246 ? 3.528 -17.665 -1.858 1.00 98.00 246 ARG A C 1
ATOM 1852 O O . ARG A 1 246 ? 3.071 -17.446 -0.735 1.00 98.00 246 ARG A O 1
ATOM 1859 N N . ASP A 1 247 ? 4.813 -17.923 -2.077 1.00 98.00 247 ASP A N 1
ATOM 1860 C CA . ASP A 1 247 ? 5.815 -17.999 -1.012 1.00 98.00 247 ASP A CA 1
ATOM 1861 C C . ASP A 1 247 ? 5.943 -16.652 -0.287 1.00 98.00 247 ASP A C 1
ATOM 1863 O O . ASP A 1 247 ? 5.973 -16.603 0.945 1.00 98.00 247 ASP A O 1
ATOM 1867 N N . ASN A 1 248 ? 5.930 -15.543 -1.036 1.00 98.00 248 ASN A N 1
ATOM 1868 C CA . ASN A 1 248 ? 5.975 -14.197 -0.471 1.00 98.00 248 ASN A CA 1
ATOM 1869 C C . ASN A 1 248 ? 4.766 -13.892 0.415 1.00 98.00 248 ASN A C 1
ATOM 1871 O O . ASN A 1 248 ? 4.925 -13.470 1.558 1.00 98.00 248 ASN A O 1
ATOM 1875 N N . MET A 1 249 ? 3.554 -14.123 -0.091 1.00 97.06 249 MET A N 1
ATOM 1876 C CA . MET A 1 249 ? 2.342 -13.851 0.682 1.00 97.06 249 MET A CA 1
ATOM 1877 C C . MET A 1 249 ? 2.191 -14.794 1.873 1.00 97.06 249 MET A C 1
ATOM 1879 O O . MET A 1 249 ? 1.741 -14.364 2.932 1.00 97.06 249 MET A O 1
ATOM 1883 N N . THR A 1 250 ? 2.617 -16.053 1.744 1.00 96.12 250 THR A N 1
ATOM 1884 C CA . THR A 1 250 ? 2.677 -16.989 2.876 1.00 96.12 250 THR A CA 1
ATOM 1885 C C . THR A 1 250 ? 3.611 -16.469 3.964 1.00 96.12 250 THR A C 1
ATOM 1887 O O . THR A 1 250 ? 3.264 -16.516 5.142 1.00 96.12 250 THR A O 1
ATOM 1890 N N . TYR A 1 251 ? 4.775 -15.940 3.583 1.00 96.69 251 TYR A N 1
ATOM 1891 C CA . TYR A 1 251 ? 5.716 -15.336 4.519 1.00 96.69 251 TYR A CA 1
ATOM 1892 C C . TYR A 1 251 ? 5.131 -14.104 5.216 1.00 96.69 251 TYR A C 1
ATOM 1894 O O . TYR A 1 251 ? 5.136 -14.050 6.445 1.00 96.69 251 TYR A O 1
ATOM 1902 N N . LEU A 1 252 ? 4.582 -13.153 4.451 1.00 96.25 252 LEU A N 1
ATOM 1903 C CA . LEU A 1 252 ? 4.011 -11.910 4.979 1.00 96.25 252 LEU A CA 1
ATOM 1904 C C . LEU A 1 252 ? 2.812 -12.164 5.901 1.00 96.25 252 LEU A C 1
ATOM 1906 O O . LEU A 1 252 ? 2.720 -11.552 6.957 1.00 96.25 252 LEU A O 1
ATOM 1910 N N . ARG A 1 253 ? 1.938 -13.124 5.576 1.00 94.19 253 ARG A N 1
ATOM 1911 C CA . ARG A 1 253 ? 0.790 -13.498 6.425 1.00 94.19 253 ARG A CA 1
ATOM 1912 C C . ARG A 1 253 ? 1.174 -14.135 7.759 1.00 94.19 253 ARG A C 1
ATOM 1914 O O . ARG A 1 253 ? 0.352 -14.152 8.669 1.00 94.19 253 ARG A O 1
ATOM 1921 N N . ARG A 1 254 ? 2.391 -14.673 7.881 1.00 93.19 254 ARG A N 1
ATOM 1922 C CA . ARG A 1 254 ? 2.921 -15.204 9.149 1.00 93.19 254 ARG A CA 1
ATOM 1923 C C . ARG A 1 254 ? 3.508 -14.114 10.044 1.00 93.19 254 ARG A C 1
ATOM 1925 O O . ARG A 1 254 ? 3.803 -14.396 11.201 1.00 93.19 254 ARG A O 1
ATOM 1932 N N . GLN A 1 255 ? 3.696 -12.901 9.526 1.00 93.88 255 GLN A N 1
ATOM 1933 C CA . GLN A 1 255 ? 4.235 -11.791 10.297 1.00 93.88 255 GLN A CA 1
ATOM 1934 C C . GLN A 1 255 ? 3.090 -11.072 11.027 1.00 93.88 255 GLN A C 1
ATOM 1936 O O . GLN A 1 255 ? 2.175 -10.573 10.371 1.00 93.88 255 GLN A O 1
ATOM 1941 N N . PRO A 1 256 ? 3.113 -10.985 12.369 1.00 89.69 256 PRO A N 1
ATOM 1942 C CA . PRO A 1 256 ? 2.058 -10.313 13.135 1.00 89.69 256 PRO A CA 1
ATOM 1943 C C . PRO A 1 256 ? 2.038 -8.792 12.920 1.00 89.69 256 PRO A C 1
ATOM 1945 O O . PRO A 1 256 ? 1.085 -8.115 13.296 1.00 89.69 256 PRO A O 1
ATOM 1948 N N . ASP A 1 257 ? 3.110 -8.255 12.349 1.00 93.50 257 ASP A N 1
ATOM 1949 C CA . ASP A 1 257 ? 3.368 -6.843 12.129 1.00 93.50 257 ASP A CA 1
ATOM 1950 C C . ASP A 1 257 ? 3.106 -6.388 10.688 1.00 93.50 257 ASP A C 1
ATOM 1952 O O . ASP A 1 257 ? 3.315 -5.216 10.390 1.00 93.50 257 ASP A O 1
ATOM 1956 N N . VAL A 1 258 ? 2.606 -7.257 9.802 1.00 96.31 258 VAL A N 1
ATOM 1957 C CA . VAL A 1 258 ? 2.208 -6.872 8.438 1.00 96.31 258 VAL A CA 1
ATOM 1958 C C . VAL A 1 258 ? 0.707 -6.643 8.375 1.00 96.31 258 VAL A C 1
ATOM 1960 O O . VAL A 1 258 ? -0.092 -7.556 8.555 1.00 96.31 258 VAL A O 1
ATOM 1963 N N . ASP A 1 259 ? 0.328 -5.410 8.066 1.00 94.88 259 ASP A N 1
ATOM 1964 C CA . ASP A 1 259 ? -1.067 -5.015 7.928 1.00 94.88 259 ASP A CA 1
ATOM 1965 C C . ASP A 1 259 ? -1.625 -5.365 6.541 1.00 94.88 259 ASP A C 1
ATOM 1967 O O . ASP A 1 259 ? -2.687 -5.973 6.399 1.00 94.88 259 ASP A O 1
ATOM 1971 N N . ALA A 1 260 ? -0.930 -4.916 5.501 1.00 96.38 260 ALA A N 1
ATOM 1972 C CA . ALA A 1 260 ? -1.489 -4.816 4.164 1.00 96.38 260 ALA A CA 1
ATOM 1973 C C . ALA A 1 260 ? -0.404 -4.902 3.091 1.00 96.38 260 ALA A C 1
ATOM 1975 O O . ALA A 1 260 ? 0.727 -4.465 3.303 1.00 96.38 260 ALA A O 1
ATOM 1976 N N . VAL A 1 261 ? -0.783 -5.435 1.934 1.00 97.75 261 VAL A N 1
ATOM 1977 C CA . VAL A 1 261 ? 0.034 -5.566 0.729 1.00 97.75 261 VAL A CA 1
ATOM 1978 C C . VAL A 1 261 ? -0.810 -5.131 -0.465 1.00 97.75 261 VAL A C 1
ATOM 1980 O O . VAL A 1 261 ? -1.935 -5.601 -0.632 1.00 97.75 261 VAL A O 1
ATOM 1983 N N . SER A 1 262 ? -0.283 -4.256 -1.315 1.00 97.81 262 SER A N 1
ATOM 1984 C CA . SER A 1 262 ? -0.929 -3.874 -2.573 1.00 97.81 262 SER A CA 1
ATOM 1985 C C . SER A 1 262 ? -0.073 -4.298 -3.754 1.00 97.81 262 SER A C 1
ATOM 1987 O O . SER A 1 262 ? 1.087 -3.909 -3.856 1.00 97.81 262 SER A O 1
ATOM 1989 N N . TRP A 1 263 ? -0.645 -5.075 -4.669 1.00 97.38 263 TRP A N 1
ATOM 1990 C CA . TRP A 1 263 ? 0.018 -5.425 -5.919 1.00 97.38 263 TRP A CA 1
ATOM 1991 C C . TRP A 1 263 ? 0.090 -4.233 -6.877 1.00 97.38 263 TRP A C 1
ATOM 1993 O O . TRP A 1 263 ? -0.930 -3.607 -7.167 1.00 97.38 263 TRP A O 1
ATOM 2003 N N . PHE A 1 264 ? 1.273 -3.965 -7.425 1.00 94.38 264 PHE A N 1
ATOM 2004 C CA . PHE A 1 264 ? 1.495 -2.906 -8.403 1.00 94.38 264 PHE A CA 1
ATOM 2005 C C . PHE A 1 264 ? 1.132 -3.362 -9.818 1.00 94.38 264 PHE A C 1
ATOM 2007 O O . PHE A 1 264 ? 1.892 -4.069 -10.483 1.00 94.38 264 PHE A O 1
ATOM 2014 N N . TYR A 1 265 ? -0.040 -2.951 -10.308 1.00 88.94 265 TYR A N 1
ATOM 2015 C CA . TYR A 1 265 ? -0.572 -3.406 -11.595 1.00 88.94 265 TYR A CA 1
ATOM 2016 C C . TYR A 1 265 ? -0.041 -2.597 -12.792 1.00 88.94 265 TYR A C 1
ATOM 2018 O O . TYR A 1 265 ? -0.805 -2.029 -13.569 1.00 88.94 265 TYR A O 1
ATOM 2026 N N . ARG A 1 266 ? 1.283 -2.508 -12.958 1.00 88.00 266 ARG A N 1
ATOM 2027 C CA . ARG A 1 266 ? 1.909 -1.748 -14.055 1.00 88.00 266 ARG A CA 1
ATOM 2028 C C . ARG A 1 266 ? 3.227 -2.375 -14.513 1.00 88.00 266 ARG A C 1
ATOM 2030 O O . ARG A 1 266 ? 3.857 -3.136 -13.781 1.00 88.00 266 ARG A O 1
ATOM 2037 N N . GLY A 1 267 ? 3.636 -2.043 -15.741 1.00 87.69 267 GLY A N 1
ATOM 2038 C CA . GLY A 1 267 ? 4.913 -2.460 -16.325 1.00 87.69 267 GLY A CA 1
ATOM 2039 C C . GLY A 1 267 ? 5.057 -3.979 -16.327 1.00 87.69 267 GLY A C 1
ATOM 2040 O O . GLY A 1 267 ? 4.095 -4.694 -16.611 1.00 87.69 267 GLY A O 1
ATOM 2041 N N . ASP A 1 268 ? 6.226 -4.463 -15.917 1.00 86.44 268 ASP A N 1
ATOM 2042 C CA . ASP A 1 268 ? 6.531 -5.896 -15.857 1.00 86.44 268 ASP A CA 1
ATOM 2043 C C . ASP A 1 268 ? 5.725 -6.662 -14.795 1.00 86.44 268 ASP A C 1
ATOM 2045 O O . ASP A 1 268 ? 5.836 -7.881 -14.706 1.00 86.44 268 ASP A O 1
ATOM 2049 N N . CYS A 1 269 ? 4.909 -5.979 -13.986 1.00 89.06 269 CYS A N 1
ATOM 2050 C CA . CYS A 1 269 ? 4.052 -6.574 -12.958 1.00 89.06 269 CYS A CA 1
ATOM 2051 C C . CYS A 1 269 ? 2.570 -6.653 -13.379 1.00 89.06 269 CYS A C 1
ATOM 2053 O O . CYS A 1 269 ? 1.737 -7.128 -12.609 1.00 89.06 269 CYS A O 1
ATOM 2055 N N . ASN A 1 270 ? 2.213 -6.219 -14.594 1.00 89.56 270 ASN A N 1
ATOM 2056 C CA . ASN A 1 270 ? 0.851 -6.370 -15.116 1.00 89.56 270 ASN A CA 1
ATOM 2057 C C . ASN A 1 270 ? 0.496 -7.862 -15.303 1.00 89.56 270 ASN A C 1
ATOM 2059 O O . ASN A 1 270 ? 1.275 -8.610 -15.890 1.00 89.56 270 ASN A O 1
ATOM 2063 N N . LEU A 1 271 ? -0.683 -8.288 -14.831 1.00 90.75 271 LEU A N 1
ATOM 2064 C CA . LEU A 1 271 ? -1.145 -9.683 -14.863 1.00 90.75 271 LEU A CA 1
ATOM 2065 C C . LEU A 1 271 ? -2.134 -10.015 -16.003 1.00 90.75 271 LEU A C 1
ATOM 2067 O O . LEU A 1 271 ? -2.515 -11.178 -16.134 1.00 90.75 271 LEU A O 1
ATOM 2071 N N . ASP A 1 272 ? -2.536 -9.054 -16.847 1.00 84.31 272 ASP A N 1
ATOM 2072 C CA . ASP A 1 272 ? -3.642 -9.188 -17.820 1.00 84.31 272 ASP A CA 1
ATOM 2073 C C . ASP A 1 272 ? -3.465 -10.363 -18.808 1.00 84.31 272 ASP A C 1
ATOM 2075 O O . ASP A 1 272 ? -4.454 -10.968 -19.223 1.00 84.31 272 ASP A O 1
ATOM 2079 N N . ALA A 1 273 ? -2.221 -10.743 -19.120 1.00 81.50 273 ALA A N 1
ATOM 2080 C CA . ALA A 1 273 ? -1.881 -11.856 -20.016 1.00 81.50 273 ALA A CA 1
ATOM 2081 C C . ALA A 1 273 ? -0.951 -12.910 -19.377 1.00 81.50 273 ALA A C 1
ATOM 2083 O O . ALA A 1 273 ? -0.344 -13.718 -20.079 1.00 81.50 273 ALA A O 1
ATOM 2084 N N . ARG A 1 274 ? -0.799 -12.906 -18.046 1.00 84.81 274 ARG A N 1
ATOM 2085 C CA . ARG A 1 274 ? 0.194 -13.735 -17.343 1.00 84.81 274 ARG A CA 1
ATOM 2086 C C . ARG A 1 274 ? -0.470 -14.872 -16.580 1.00 84.81 274 ARG A C 1
ATOM 2088 O O . ARG A 1 274 ? -0.796 -14.743 -15.405 1.00 84.81 274 ARG A O 1
ATOM 2095 N N . THR A 1 275 ? -0.677 -15.992 -17.262 1.00 88.31 275 THR A N 1
ATOM 2096 C CA . THR A 1 275 ? -0.948 -17.278 -16.599 1.00 88.31 275 THR A CA 1
ATOM 2097 C C . THR A 1 275 ? 0.395 -17.989 -16.419 1.00 88.31 275 THR A C 1
ATOM 2099 O O . THR A 1 275 ? 1.173 -17.974 -17.381 1.00 88.31 275 THR A O 1
ATOM 2102 N N . PRO A 1 276 ? 0.697 -18.582 -15.244 1.00 96.31 276 PRO A N 1
ATOM 2103 C CA . PRO A 1 276 ? -0.157 -18.832 -14.068 1.00 96.31 276 PRO A CA 1
ATOM 2104 C C . PRO A 1 276 ? -0.209 -17.733 -12.982 1.00 96.31 276 PRO A C 1
ATOM 2106 O O . PRO A 1 276 ? -0.923 -17.894 -11.991 1.00 96.31 276 PRO A O 1
ATOM 2109 N N . GLU A 1 277 ? 0.509 -16.621 -13.121 1.00 96.50 277 GLU A N 1
ATOM 2110 C CA . GLU A 1 277 ? 0.636 -15.581 -12.085 1.00 96.50 277 GLU A CA 1
ATOM 2111 C C . GLU A 1 277 ? -0.693 -14.917 -11.719 1.00 96.50 277 GLU A C 1
ATOM 2113 O O . GLU A 1 277 ? -0.976 -14.703 -10.541 1.00 96.50 277 GLU A O 1
ATOM 2118 N N . ARG A 1 278 ? -1.540 -14.635 -12.712 1.00 95.94 278 ARG A N 1
ATOM 2119 C CA . ARG A 1 278 ? -2.876 -14.074 -12.500 1.00 95.94 278 ARG A CA 1
ATOM 2120 C C . ARG A 1 278 ? -3.728 -14.983 -11.623 1.00 95.94 278 ARG A C 1
ATOM 2122 O O . ARG A 1 278 ? -4.386 -14.486 -10.715 1.00 95.94 278 ARG A O 1
ATOM 2129 N N . GLN A 1 279 ? -3.690 -16.295 -11.860 1.00 96.38 279 GLN A N 1
ATOM 2130 C CA . GLN A 1 279 ? -4.423 -17.250 -11.030 1.00 96.38 279 GLN A CA 1
ATOM 2131 C C . GLN A 1 279 ? -3.876 -17.251 -9.602 1.00 96.38 279 GLN A C 1
ATOM 2133 O O . GLN A 1 279 ? -4.651 -17.172 -8.660 1.00 96.38 279 GLN A O 1
ATOM 2138 N N . ALA A 1 280 ? -2.549 -17.244 -9.434 1.00 96.62 280 ALA A N 1
ATOM 2139 C CA . ALA A 1 280 ? -1.945 -17.143 -8.108 1.00 96.62 280 ALA A CA 1
ATOM 2140 C C . ALA A 1 280 ? -2.376 -15.869 -7.366 1.00 96.62 280 ALA A C 1
ATOM 2142 O O . ALA A 1 280 ? -2.638 -15.929 -6.171 1.00 96.62 280 ALA A O 1
ATOM 2143 N N . PHE A 1 281 ? -2.473 -14.729 -8.053 1.00 96.12 281 PHE A N 1
ATOM 2144 C CA . PHE A 1 281 ? -2.966 -13.489 -7.454 1.00 96.12 281 PHE A CA 1
ATOM 2145 C C . PHE A 1 281 ? -4.428 -13.598 -7.001 1.00 96.12 281 PHE A C 1
ATOM 2147 O O . PHE A 1 281 ? -4.732 -13.213 -5.875 1.00 96.12 281 PHE A O 1
ATOM 2154 N N . VAL A 1 282 ? -5.305 -14.169 -7.836 1.00 94.44 282 VAL A N 1
ATOM 2155 C CA . VAL A 1 282 ? -6.712 -14.428 -7.480 1.00 94.44 282 VAL A CA 1
ATOM 2156 C C . VAL A 1 282 ? -6.800 -15.346 -6.260 1.00 94.44 282 VAL A C 1
ATOM 2158 O O . VAL A 1 282 ? -7.406 -14.957 -5.269 1.00 94.44 282 VAL A O 1
ATOM 2161 N N . ASP A 1 283 ? -6.113 -16.494 -6.277 1.00 94.69 283 ASP A N 1
ATOM 2162 C CA . ASP A 1 283 ? -6.084 -17.444 -5.151 1.00 94.69 283 ASP A CA 1
ATOM 2163 C C . ASP A 1 283 ? -5.619 -16.772 -3.847 1.00 94.69 283 ASP A C 1
ATOM 2165 O O . ASP A 1 283 ? -6.058 -17.113 -2.748 1.00 94.69 283 ASP A O 1
ATOM 2169 N N . LEU A 1 284 ? -4.669 -15.838 -3.957 1.00 94.94 284 LEU A N 1
ATOM 2170 C CA . LEU A 1 284 ? -4.106 -15.138 -2.813 1.00 94.94 284 LEU A CA 1
ATOM 2171 C C . LEU A 1 284 ? -5.034 -14.055 -2.271 1.00 94.94 284 LEU A C 1
ATOM 2173 O O . LEU A 1 284 ? -4.942 -13.796 -1.076 1.00 94.94 284 LEU A O 1
ATOM 2177 N N . MET A 1 285 ? -5.896 -13.422 -3.065 1.00 92.50 285 MET A N 1
ATOM 2178 C CA . MET A 1 285 ? -6.851 -12.438 -2.536 1.00 92.50 285 MET A CA 1
ATOM 2179 C C . MET A 1 285 ? -7.961 -13.088 -1.697 1.00 92.50 285 MET A C 1
ATOM 2181 O O . MET A 1 285 ? -8.419 -12.454 -0.745 1.00 92.50 285 MET A O 1
ATOM 2185 N N . GLY A 1 286 ? -8.280 -14.360 -1.967 1.00 85.62 286 GLY A N 1
ATOM 2186 C CA . GLY A 1 286 ? -9.379 -15.102 -1.334 1.00 85.62 286 GLY A CA 1
ATOM 2187 C C . GLY A 1 286 ? -10.693 -14.920 -2.076 1.00 85.62 286 GLY A C 1
ATOM 2188 O O . GLY A 1 286 ? -11.733 -15.156 -1.426 1.00 85.62 286 GLY A O 1
#

pLDDT: mean 94.33, std 7.11, range [49.22, 98.75]

Secondary structure (DSSP, 8-state):
---EEEEEEEEEE-TT--EEEEEEEEEEPPPPEEEEE-TT--HHHHHHHHHHS-S-SEEEEEE-TTS-SPPTTSHHHHHS-TTSEEEEEE-S-GGGS-HHHHHHTS-TT--S-EEEEESSSGGG-GGGTPPPHHHHHHHHHHHHHHHTT-TTGGGEEE--EEEHHHHHH-SSHHHHTGGGGGSTT--EEEEEEEESS-SSPPPHHHHHHHHHHHHHHTT-EEEEEEEEEPPPTT-TTSHHHHHHHHHHHHHHHT-TTEEEEEEE-SGGG--TT-TTHHHHHHHHH-

InterPro domains:
  IPR017853 Glycoside hydrolase superfamily [SSF51445] (111-266)
  IPR024655 Asl1-like, glycosyl hydrolase catalytic domain [PF11790] (121-268)

Foldseek 3Di:
DFQDWDKDKDWDADPVGDIDIDIDTDRHFDFAFEAAEFQQLDLVSLVVVCVVAPPGLAYEHEDEPPRADAACPHSSNVSDDLNHEYEYEYEYQLLVHLVLVSLVRHDPSRDHAYEYEYQAALVVDVVRPHDWLVSLLVSLVSNLVSLPPRPCLVRYAYEYEHEQVSCVPDPCCCVRHLCSCQDPSHAAYEYAWEADPDQDQDQLCRGPVSQVVSRVVNVHAYEHSEYAYAQHPVRVLCPVVLVSLVRNSVVSRPDSRHHYYYYYCDDRRNCPPHPPNSVSSSVSND

Organism: NCBI:txid47853